Protein AF-A0A384I5R2-F1 (afdb_monomer_lite)

Structure (mmCIF, N/CA/C/O backbone):
data_AF-A0A384I5R2-F1
#
_entry.id   AF-A0A384I5R2-F1
#
loop_
_atom_site.group_PDB
_atom_site.id
_atom_site.type_symbol
_atom_site.label_atom_id
_atom_site.label_alt_id
_atom_site.label_comp_id
_atom_site.label_asym_id
_atom_site.label_entity_id
_atom_site.label_seq_id
_atom_site.pdbx_PDB_ins_code
_atom_site.Cartn_x
_atom_site.Cartn_y
_atom_site.Cartn_z
_atom_site.occupancy
_atom_site.B_iso_or_equiv
_atom_site.auth_seq_id
_atom_site.auth_comp_id
_atom_site.auth_asym_id
_atom_site.auth_atom_id
_atom_site.pdbx_PDB_model_num
ATOM 1 N N . MET A 1 1 ? -21.342 7.327 21.176 1.00 82.88 1 MET A N 1
ATOM 2 C CA . MET A 1 1 ? -21.498 5.863 21.044 1.00 82.88 1 MET A CA 1
ATOM 3 C C . MET A 1 1 ? -20.929 5.426 19.702 1.00 82.88 1 MET A C 1
ATOM 5 O O . MET A 1 1 ? -20.929 6.226 18.767 1.00 82.88 1 MET A O 1
ATOM 9 N N . ILE A 1 2 ? -20.403 4.199 19.607 1.00 86.00 2 ILE A N 1
ATOM 10 C CA . ILE A 1 2 ? -19.834 3.669 18.358 1.00 86.00 2 ILE A CA 1
ATOM 11 C C . ILE A 1 2 ? -20.940 3.519 17.306 1.00 86.00 2 ILE A C 1
ATOM 13 O O . ILE A 1 2 ? -22.041 3.065 17.606 1.00 86.00 2 ILE A O 1
ATOM 17 N N . ASN A 1 3 ? -20.649 3.920 16.074 1.00 89.25 3 ASN A N 1
ATOM 18 C CA . ASN A 1 3 ? -21.531 3.805 14.923 1.00 89.25 3 ASN A CA 1
ATOM 19 C C . ASN A 1 3 ? -20.940 2.785 13.936 1.00 89.25 3 ASN A C 1
ATOM 21 O O . ASN A 1 3 ? -20.031 3.133 13.171 1.00 89.25 3 ASN A O 1
ATOM 25 N N . PRO A 1 4 ? -21.474 1.550 13.872 1.00 89.00 4 PRO A N 1
ATOM 26 C CA . PRO A 1 4 ? -20.953 0.518 12.979 1.00 89.00 4 PRO A CA 1
ATOM 27 C C . PRO A 1 4 ? -21.038 0.893 11.493 1.00 89.00 4 PRO A C 1
ATOM 29 O O . PRO A 1 4 ? -20.238 0.434 10.676 1.00 89.00 4 PRO A O 1
ATOM 32 N N . GLY A 1 5 ? -22.001 1.744 11.119 1.00 86.50 5 GLY A N 1
ATOM 33 C CA . GLY A 1 5 ? -22.139 2.263 9.758 1.00 86.50 5 GLY A CA 1
ATOM 34 C C . GLY A 1 5 ? -21.030 3.239 9.361 1.00 86.50 5 GLY A C 1
ATOM 35 O O . GLY A 1 5 ? -20.761 3.394 8.172 1.00 86.50 5 GLY A O 1
ATOM 36 N N . GLY A 1 6 ? -20.375 3.859 10.344 1.00 87.69 6 GLY A N 1
ATOM 37 C CA . GLY A 1 6 ? -19.291 4.815 10.146 1.00 87.69 6 GLY A CA 1
ATOM 38 C C . GLY A 1 6 ? -17.889 4.210 10.138 1.00 87.69 6 GLY A C 1
ATOM 39 O O . GLY A 1 6 ? -16.943 4.914 9.790 1.00 87.69 6 GLY A O 1
ATOM 40 N N . ILE A 1 7 ? -17.735 2.927 10.498 1.00 89.88 7 ILE A N 1
ATOM 41 C CA . ILE A 1 7 ? -16.437 2.233 10.465 1.00 89.88 7 ILE A CA 1
ATOM 42 C C . ILE A 1 7 ? -15.982 2.103 9.004 1.00 89.88 7 ILE A C 1
ATOM 44 O O . ILE A 1 7 ? -16.678 1.442 8.221 1.00 89.88 7 ILE A O 1
ATOM 48 N N . PRO A 1 8 ? -14.823 2.677 8.624 1.00 88.81 8 PRO A N 1
ATOM 49 C CA . PRO A 1 8 ? -14.319 2.615 7.258 1.00 88.81 8 PRO A CA 1
ATOM 50 C C . PRO A 1 8 ? -14.158 1.175 6.778 1.00 88.81 8 PRO A C 1
ATOM 52 O O . PRO A 1 8 ? -13.680 0.308 7.506 1.00 88.81 8 PRO A O 1
ATOM 55 N N . GLN A 1 9 ? -14.561 0.916 5.536 1.00 91.56 9 GLN A N 1
ATOM 56 C CA . GLN A 1 9 ? -14.434 -0.394 4.907 1.00 91.56 9 GLN A CA 1
ATOM 57 C C . GLN A 1 9 ? -13.691 -0.251 3.591 1.00 91.56 9 GLN A C 1
ATOM 59 O O . GLN A 1 9 ? -14.002 0.625 2.785 1.00 91.56 9 GLN A O 1
ATOM 64 N N . TYR A 1 10 ? -12.750 -1.157 3.348 1.00 90.44 10 TYR A N 1
ATOM 65 C CA . TYR A 1 10 ? -12.127 -1.261 2.040 1.00 90.44 10 TYR A CA 1
ATOM 66 C C . TYR A 1 10 ? -13.164 -1.711 1.003 1.00 90.44 10 TYR A C 1
ATOM 68 O O . TYR A 1 10 ? -13.751 -2.787 1.126 1.00 90.44 10 TYR A O 1
ATOM 76 N N . THR A 1 11 ? -13.378 -0.887 -0.024 1.00 89.06 11 THR A N 1
ATOM 77 C CA . THR A 1 11 ? -14.356 -1.136 -1.098 1.00 89.06 11 THR A CA 1
ATOM 78 C C . THR A 1 11 ? -13.735 -1.708 -2.372 1.00 89.06 11 THR A C 1
ATOM 80 O O . THR A 1 11 ? -14.450 -1.942 -3.344 1.00 89.06 11 THR A O 1
ATOM 83 N N . GLY A 1 12 ? -12.411 -1.877 -2.409 1.00 89.38 12 GLY A N 1
ATOM 84 C CA . GLY A 1 12 ? -11.708 -2.428 -3.565 1.00 89.38 12 GLY A CA 1
ATOM 85 C C . GLY A 1 12 ? -11.652 -3.958 -3.574 1.00 89.38 12 GLY A C 1
ATOM 86 O O . GLY A 1 12 ? -12.260 -4.640 -2.749 1.00 89.38 12 GLY A O 1
ATOM 87 N N . ASP A 1 13 ? -10.872 -4.499 -4.511 1.00 94.62 13 ASP A N 1
ATOM 88 C CA . ASP A 1 13 ? -10.671 -5.938 -4.692 1.00 94.62 13 ASP A CA 1
ATOM 89 C C . ASP A 1 13 ? -9.170 -6.260 -4.759 1.00 94.62 13 ASP A C 1
ATOM 91 O O . ASP A 1 13 ? -8.509 -6.067 -5.784 1.00 94.62 13 ASP A O 1
ATOM 95 N N . PHE A 1 14 ? -8.635 -6.786 -3.653 1.00 93.25 14 PHE A N 1
ATOM 96 C CA . PHE A 1 14 ? -7.232 -7.190 -3.557 1.00 93.25 14 PHE A CA 1
ATOM 97 C C . PHE A 1 14 ? -6.866 -8.310 -4.536 1.00 93.25 14 PHE A C 1
ATOM 99 O O . PHE A 1 14 ? -5.756 -8.320 -5.057 1.00 93.25 14 PHE A O 1
ATOM 106 N N . THR A 1 15 ? -7.788 -9.227 -4.842 1.00 95.38 15 THR A N 1
ATOM 107 C CA . THR A 1 15 ? -7.541 -10.307 -5.808 1.00 95.38 15 THR A CA 1
ATOM 108 C C . THR A 1 15 ? -7.475 -9.759 -7.230 1.00 95.38 15 THR A C 1
ATOM 110 O O . THR A 1 15 ? -6.648 -10.191 -8.037 1.00 95.38 15 THR A O 1
ATOM 113 N N . GLN A 1 16 ? -8.329 -8.792 -7.569 1.00 96.56 16 GLN A N 1
ATOM 114 C CA . GLN A 1 16 ? -8.228 -8.100 -8.850 1.00 96.56 16 GLN A CA 1
ATOM 115 C C . GLN A 1 16 ? -6.918 -7.306 -8.954 1.00 96.56 16 GLN A C 1
ATOM 117 O O . GLN A 1 16 ? -6.284 -7.339 -10.015 1.00 96.56 16 GLN A O 1
ATOM 122 N N . LEU A 1 17 ? -6.503 -6.642 -7.871 1.00 95.56 17 LEU A N 1
ATOM 123 C CA . LEU A 1 17 ? -5.254 -5.885 -7.814 1.00 95.56 17 LEU A CA 1
ATOM 124 C C . LEU A 1 17 ? -4.028 -6.797 -7.982 1.00 95.56 17 LEU A C 1
ATOM 126 O O . LEU A 1 17 ? -3.193 -6.529 -8.838 1.00 95.56 17 LEU A O 1
ATOM 130 N N . GLU A 1 18 ? -3.977 -7.937 -7.293 1.00 96.94 18 GLU A N 1
ATOM 131 C CA . GLU A 1 18 ? -2.904 -8.940 -7.419 1.00 96.94 18 GLU A CA 1
ATOM 132 C C . GLU A 1 18 ? -2.774 -9.473 -8.860 1.00 96.94 18 GLU A C 1
ATOM 134 O O . GLU A 1 18 ? -1.679 -9.578 -9.431 1.00 96.94 18 GLU A O 1
ATOM 139 N N . ARG A 1 19 ? -3.912 -9.736 -9.517 1.00 98.06 19 ARG A N 1
ATOM 140 C CA . ARG A 1 19 ? -3.936 -10.110 -10.941 1.00 98.06 19 ARG A CA 1
ATOM 141 C C . ARG A 1 19 ? -3.410 -8.990 -11.834 1.00 98.06 19 ARG A C 1
ATOM 143 O O . ARG A 1 19 ? -2.747 -9.273 -12.832 1.00 98.06 19 ARG A O 1
ATOM 150 N N . ALA A 1 20 ? -3.726 -7.732 -11.527 1.00 97.38 20 ALA A N 1
ATOM 151 C CA . ALA A 1 20 ? -3.216 -6.587 -12.274 1.00 97.38 20 ALA A CA 1
ATOM 152 C C . ALA A 1 20 ? -1.695 -6.449 -12.112 1.00 97.38 20 ALA A C 1
ATOM 154 O O . ALA A 1 20 ? -0.999 -6.341 -13.122 1.00 97.38 20 ALA A O 1
ATOM 155 N N . THR A 1 21 ? -1.179 -6.576 -10.890 1.00 97.50 21 THR A N 1
ATOM 156 C CA . THR A 1 21 ? 0.256 -6.605 -10.575 1.00 97.50 21 THR A CA 1
ATOM 157 C C . THR A 1 21 ? 0.989 -7.693 -11.365 1.00 97.50 21 THR A C 1
ATOM 159 O O . THR A 1 21 ? 2.001 -7.430 -12.017 1.00 97.50 21 THR A O 1
ATOM 162 N N . SER A 1 22 ? 0.431 -8.905 -11.420 1.00 97.81 22 SER A N 1
ATOM 163 C CA . SER A 1 22 ? 0.998 -10.012 -12.208 1.00 97.81 22 SER A CA 1
ATOM 164 C C . SER A 1 22 ? 1.048 -9.715 -13.716 1.00 97.81 22 SER A C 1
ATOM 166 O O . SER A 1 22 ? 2.016 -10.061 -14.405 1.00 97.81 22 SER A O 1
ATOM 168 N N . ARG A 1 23 ? 0.024 -9.037 -14.255 1.00 98.31 23 ARG A N 1
ATOM 169 C CA . ARG A 1 23 ? 0.012 -8.601 -15.662 1.00 98.31 23 ARG A CA 1
ATOM 170 C C . ARG A 1 23 ? 1.050 -7.517 -15.937 1.00 98.31 23 ARG A C 1
ATOM 172 O O . ARG A 1 23 ? 1.712 -7.591 -16.968 1.00 98.31 23 ARG A O 1
ATOM 179 N N . LEU A 1 24 ? 1.237 -6.563 -15.023 1.00 98.12 24 LEU A N 1
ATOM 180 C CA . LEU A 1 24 ? 2.276 -5.533 -15.143 1.00 98.12 24 LEU A CA 1
ATOM 181 C C . LEU A 1 24 ? 3.668 -6.161 -15.271 1.00 98.12 24 LEU A C 1
ATOM 183 O O . LEU A 1 24 ? 4.389 -5.840 -16.215 1.00 98.12 24 LEU A O 1
ATOM 187 N N . ARG A 1 25 ? 4.003 -7.135 -14.413 1.00 98.06 25 ARG A N 1
ATOM 188 C CA . ARG A 1 25 ? 5.273 -7.880 -14.505 1.00 98.06 25 ARG A CA 1
ATOM 189 C C . ARG A 1 25 ? 5.435 -8.578 -15.857 1.00 98.06 25 ARG A C 1
ATOM 191 O O . ARG A 1 25 ? 6.494 -8.510 -16.477 1.00 98.06 25 ARG A O 1
ATOM 198 N N . THR A 1 26 ? 4.371 -9.216 -16.343 1.00 98.38 26 THR A N 1
ATOM 199 C CA . THR A 1 26 ? 4.384 -9.889 -17.651 1.00 98.38 26 THR A CA 1
ATOM 200 C C . THR A 1 26 ? 4.658 -8.898 -18.788 1.00 98.38 26 THR A C 1
ATOM 202 O O . THR A 1 26 ? 5.466 -9.174 -19.676 1.00 98.38 26 THR A O 1
ATOM 205 N N . HIS A 1 27 ? 4.026 -7.723 -18.755 1.00 98.19 27 HIS A N 1
ATOM 206 C CA . HIS A 1 27 ? 4.249 -6.674 -19.747 1.00 98.19 27 HIS A CA 1
ATOM 207 C C . HIS A 1 27 ? 5.660 -6.082 -19.674 1.00 98.19 27 HIS A C 1
ATOM 209 O O . HIS A 1 27 ? 6.275 -5.904 -20.724 1.00 98.19 27 HIS A O 1
ATOM 215 N N . ALA A 1 28 ? 6.204 -5.857 -18.475 1.00 98.25 28 ALA A N 1
ATOM 216 C CA . ALA A 1 28 ? 7.587 -5.418 -18.294 1.00 98.25 28 ALA A CA 1
ATOM 217 C C . ALA A 1 28 ? 8.582 -6.381 -18.963 1.00 98.25 28 ALA A C 1
ATOM 219 O O . ALA A 1 28 ? 9.427 -5.957 -19.753 1.00 98.25 28 ALA A O 1
ATOM 220 N N . VAL A 1 29 ? 8.434 -7.690 -18.728 1.00 98.31 29 VAL A N 1
ATOM 221 C CA . VAL A 1 29 ? 9.267 -8.713 -19.382 1.00 98.31 29 VAL A CA 1
ATOM 222 C C . VAL A 1 29 ? 9.129 -8.642 -20.906 1.00 98.31 29 VAL A C 1
ATOM 224 O O . VAL A 1 29 ? 10.136 -8.639 -21.613 1.00 98.31 29 VAL A O 1
ATOM 227 N N . GLY A 1 30 ? 7.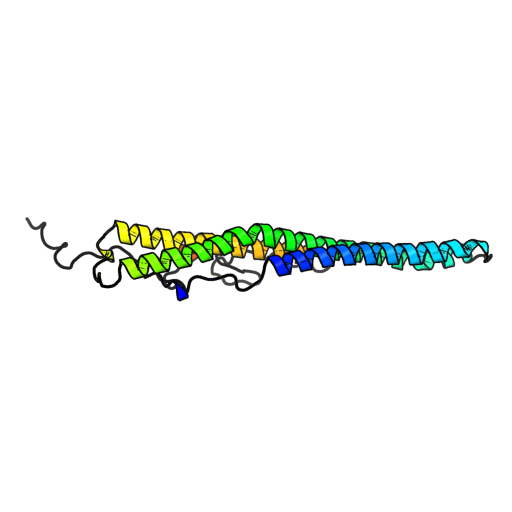902 -8.537 -21.424 1.00 98.44 30 GLY A N 1
ATOM 228 C CA . GLY A 1 30 ? 7.653 -8.434 -22.864 1.00 98.44 30 GLY A CA 1
ATOM 229 C C . GLY A 1 30 ? 8.299 -7.205 -23.516 1.00 98.44 30 GLY A C 1
ATOM 230 O O . GLY A 1 30 ? 8.888 -7.323 -24.593 1.00 98.44 30 GLY A O 1
ATOM 231 N N . ILE A 1 31 ? 8.238 -6.043 -22.859 1.00 98.19 31 ILE A N 1
ATOM 232 C CA . ILE A 1 31 ? 8.867 -4.795 -23.322 1.00 98.19 31 ILE A CA 1
ATOM 233 C C . ILE A 1 31 ? 10.386 -4.956 -23.383 1.00 98.19 31 ILE A C 1
ATOM 235 O O . ILE A 1 31 ? 10.990 -4.685 -24.422 1.00 98.19 31 ILE A O 1
ATOM 239 N N . ARG A 1 32 ? 10.990 -5.467 -22.306 1.00 98.19 32 ARG A N 1
ATOM 240 C CA . ARG A 1 32 ? 12.437 -5.694 -22.215 1.00 98.19 32 ARG A CA 1
ATOM 241 C C . ARG A 1 32 ? 12.941 -6.622 -23.318 1.00 98.19 32 ARG A C 1
ATOM 243 O O . ARG A 1 32 ? 13.915 -6.311 -24.002 1.00 98.19 32 ARG A O 1
ATOM 250 N N . VAL A 1 33 ? 12.254 -7.748 -23.519 1.00 98.25 33 VAL A N 1
ATOM 251 C CA . VAL A 1 33 ? 12.587 -8.709 -24.582 1.00 98.25 33 VAL A CA 1
ATOM 252 C C . VAL A 1 33 ? 12.462 -8.056 -25.956 1.00 98.25 33 VAL A C 1
ATOM 254 O O . VAL A 1 33 ? 13.385 -8.153 -26.759 1.00 98.25 33 VAL A O 1
ATOM 257 N N . SER A 1 34 ? 11.374 -7.329 -26.210 1.00 97.69 34 SER A N 1
ATOM 258 C CA . SER A 1 34 ? 11.145 -6.681 -27.506 1.00 97.69 34 SER A CA 1
ATOM 259 C C . SER A 1 34 ? 12.210 -5.626 -27.828 1.00 97.69 34 SER A C 1
ATOM 261 O O . SER A 1 34 ? 12.701 -5.583 -28.955 1.00 97.69 34 SER A O 1
ATOM 263 N N . GLY A 1 35 ? 12.613 -4.806 -26.851 1.00 97.06 35 GLY A N 1
ATOM 264 C CA . GLY A 1 35 ? 13.682 -3.815 -27.027 1.00 97.06 35 GLY A CA 1
ATOM 265 C C . GLY A 1 35 ? 15.027 -4.462 -27.370 1.00 97.06 35 GLY A C 1
ATOM 266 O O . GLY A 1 35 ? 15.697 -4.053 -28.323 1.00 97.06 35 GLY A O 1
ATOM 267 N N . LYS A 1 36 ? 15.383 -5.537 -26.658 1.00 97.38 36 LYS A N 1
ATOM 268 C CA . LYS A 1 36 ? 16.584 -6.333 -26.945 1.00 97.38 36 LYS A CA 1
ATOM 269 C C . LYS A 1 36 ? 16.536 -6.988 -28.326 1.00 97.38 36 LYS A C 1
ATOM 271 O O . LYS A 1 36 ? 17.548 -6.995 -29.033 1.00 97.38 36 LYS A O 1
ATOM 276 N N . ASP A 1 37 ? 15.384 -7.522 -28.721 1.00 97.88 37 ASP A N 1
ATOM 277 C CA . ASP A 1 37 ? 15.197 -8.168 -30.019 1.00 97.88 37 ASP A CA 1
ATOM 278 C C . ASP A 1 37 ? 15.357 -7.176 -31.172 1.00 97.88 37 ASP A C 1
ATOM 280 O O . ASP A 1 37 ? 16.005 -7.505 -32.166 1.00 97.88 37 ASP A O 1
ATOM 284 N N . VAL A 1 38 ? 14.826 -5.953 -31.045 1.00 96.06 38 VAL A N 1
ATOM 285 C CA . VAL A 1 38 ? 15.012 -4.891 -32.049 1.00 96.06 38 VAL A CA 1
ATOM 286 C C . VAL A 1 38 ? 16.498 -4.609 -32.264 1.00 96.06 38 VAL A C 1
ATOM 288 O O . VAL A 1 38 ? 16.969 -4.653 -33.404 1.00 96.06 38 VAL A O 1
ATOM 291 N N . HIS A 1 39 ? 17.250 -4.382 -31.183 1.00 96.25 39 HIS A N 1
ATOM 292 C CA . HIS A 1 39 ? 18.682 -4.106 -31.272 1.00 96.25 39 HIS A CA 1
ATOM 293 C C . HIS A 1 39 ? 19.465 -5.297 -31.850 1.00 96.25 39 HIS A C 1
ATOM 295 O O . HIS A 1 39 ? 20.215 -5.149 -32.817 1.00 96.25 39 HIS A O 1
ATOM 301 N N . SER A 1 40 ? 19.228 -6.502 -31.327 1.00 96.12 40 SER A N 1
ATOM 302 C CA . SER A 1 40 ? 19.952 -7.716 -31.729 1.00 96.12 40 SER A CA 1
ATOM 303 C C . SER A 1 40 ? 19.686 -8.095 -33.188 1.00 96.12 40 SER A C 1
ATOM 305 O O . SER A 1 40 ? 20.608 -8.456 -33.921 1.00 96.12 40 SER A O 1
ATOM 307 N N . ARG A 1 41 ? 18.432 -7.990 -33.651 1.00 95.81 41 ARG A N 1
ATOM 308 C CA . ARG A 1 41 ? 18.074 -8.286 -35.047 1.00 95.81 41 ARG A CA 1
ATOM 309 C C . ARG A 1 41 ? 18.653 -7.260 -36.009 1.00 95.81 41 ARG A C 1
ATOM 311 O O . ARG A 1 41 ? 19.040 -7.638 -37.110 1.00 95.81 41 ARG A O 1
ATOM 318 N N . PHE A 1 42 ? 18.745 -5.994 -35.608 1.00 95.56 42 PHE A N 1
ATOM 319 C CA . PHE A 1 42 ? 19.389 -4.977 -36.431 1.00 95.56 42 PHE A CA 1
ATOM 320 C C . PHE A 1 42 ? 20.903 -5.209 -36.532 1.00 95.56 42 PHE A C 1
ATOM 322 O O . PHE A 1 42 ? 21.438 -5.228 -37.639 1.00 95.56 42 PHE A O 1
ATOM 329 N N . GLN A 1 43 ? 21.572 -5.512 -35.415 1.00 94.38 43 GLN A N 1
ATOM 330 C CA . GLN A 1 43 ? 22.989 -5.906 -35.385 1.00 94.38 43 GLN A CA 1
ATOM 331 C C . GLN A 1 43 ? 23.284 -7.122 -36.277 1.00 94.38 43 GLN A C 1
ATOM 333 O O . GLN A 1 43 ? 24.284 -7.144 -36.989 1.00 94.38 43 GLN A O 1
ATOM 338 N N . ALA A 1 44 ? 22.380 -8.106 -36.335 1.00 94.31 44 ALA A N 1
ATOM 339 C CA . ALA A 1 44 ? 22.540 -9.277 -37.200 1.00 94.31 44 ALA A CA 1
ATOM 340 C C . ALA A 1 44 ? 22.602 -8.940 -38.707 1.00 94.31 44 ALA A C 1
ATOM 342 O O . ALA A 1 44 ? 23.109 -9.740 -39.495 1.00 94.31 44 ALA A O 1
ATOM 343 N N . THR A 1 45 ? 22.126 -7.761 -39.126 1.00 94.31 45 THR A N 1
ATOM 344 C CA . THR A 1 45 ? 22.218 -7.310 -40.527 1.00 94.31 45 THR A CA 1
ATOM 345 C C . THR A 1 45 ? 23.592 -6.744 -40.900 1.00 94.31 45 THR A C 1
ATOM 347 O O . THR A 1 45 ? 23.871 -6.571 -42.088 1.00 94.31 45 THR A O 1
ATOM 350 N N . ALA A 1 46 ? 24.485 -6.537 -39.922 1.00 90.56 46 ALA A N 1
ATOM 351 C CA . ALA A 1 46 ? 25.807 -5.945 -40.128 1.00 90.56 46 ALA A CA 1
ATOM 352 C C . ALA A 1 46 ? 26.689 -6.703 -41.123 1.00 90.56 46 ALA A C 1
ATOM 354 O O . ALA A 1 46 ? 27.509 -6.104 -41.813 1.00 90.56 46 ALA A O 1
ATOM 355 N N . ILE A 1 47 ? 26.472 -8.011 -41.276 1.00 91.62 47 ILE A N 1
ATOM 356 C CA . ILE A 1 47 ? 27.218 -8.841 -42.228 1.00 91.62 47 ILE A CA 1
ATOM 357 C C . ILE A 1 47 ? 27.021 -8.420 -43.695 1.00 91.62 47 ILE A C 1
ATOM 359 O O . ILE A 1 47 ? 27.860 -8.743 -44.535 1.00 91.62 47 ILE A O 1
ATOM 363 N N . TYR A 1 48 ? 25.941 -7.697 -44.011 1.00 93.19 48 TYR A N 1
ATOM 364 C CA . TYR A 1 48 ? 25.576 -7.316 -45.379 1.00 93.19 48 TYR A CA 1
ATOM 365 C C . TYR A 1 48 ? 25.955 -5.875 -45.750 1.00 93.19 48 TYR A C 1
ATOM 367 O O . TYR A 1 48 ? 25.752 -5.476 -46.896 1.00 93.19 48 TYR A O 1
ATOM 375 N N . TYR A 1 49 ? 26.500 -5.087 -44.821 1.00 91.69 49 TYR A N 1
ATOM 376 C CA . TYR A 1 49 ? 26.764 -3.664 -45.033 1.00 91.69 49 TYR A CA 1
ATOM 377 C C . TYR A 1 49 ? 28.190 -3.293 -44.625 1.00 91.69 49 TYR A C 1
ATOM 379 O O . TYR A 1 49 ? 28.624 -3.563 -43.508 1.00 91.69 49 TYR A O 1
ATOM 387 N N . ARG A 1 50 ? 28.925 -2.649 -45.538 1.00 93.31 50 ARG A N 1
ATOM 388 C CA . ARG A 1 50 ? 30.280 -2.146 -45.287 1.00 93.31 50 ARG A CA 1
ATOM 389 C C . ARG A 1 50 ? 30.382 -0.688 -45.697 1.00 93.31 50 ARG A C 1
ATOM 391 O O . ARG A 1 50 ? 30.355 -0.378 -46.884 1.00 93.31 50 ARG A O 1
ATOM 398 N N . ALA A 1 51 ? 30.556 0.173 -44.707 1.00 93.25 51 ALA A N 1
ATOM 399 C CA . ALA A 1 51 ? 30.843 1.585 -44.885 1.00 93.25 51 ALA A CA 1
ATOM 400 C C . ALA A 1 51 ? 31.572 2.113 -43.633 1.00 93.25 51 ALA A C 1
ATOM 402 O O . ALA A 1 51 ? 31.462 1.485 -42.575 1.00 93.25 51 ALA A O 1
ATOM 403 N N . PRO A 1 52 ? 32.315 3.230 -43.714 1.00 94.50 52 PRO A N 1
ATOM 404 C CA . PRO A 1 52 ? 32.982 3.831 -42.553 1.00 94.50 52 PRO A CA 1
ATOM 405 C C . PRO A 1 52 ? 32.041 4.134 -41.373 1.00 94.50 52 PRO A C 1
ATOM 407 O O . PRO A 1 52 ? 32.470 4.147 -40.225 1.00 94.50 52 PRO A O 1
ATOM 410 N N . GLU A 1 53 ? 30.757 4.366 -41.645 1.00 93.44 53 GLU A N 1
ATOM 411 C CA . GLU A 1 53 ? 29.706 4.663 -40.671 1.00 93.44 53 GLU A CA 1
ATOM 412 C C . GLU A 1 53 ? 29.005 3.429 -40.076 1.00 93.44 53 GLU A C 1
ATOM 414 O O . GLU A 1 53 ? 28.123 3.596 -39.231 1.00 93.44 53 GLU A O 1
ATOM 419 N N . ALA A 1 54 ? 29.356 2.207 -40.498 1.00 93.38 54 ALA A N 1
ATOM 420 C CA . ALA A 1 54 ? 28.629 0.982 -40.147 1.00 93.38 54 ALA A CA 1
ATOM 421 C C . ALA A 1 54 ? 28.455 0.793 -38.630 1.00 93.38 54 ALA A C 1
ATOM 423 O O . ALA A 1 54 ? 27.338 0.558 -38.169 1.00 93.38 54 ALA A O 1
ATOM 424 N N . ASP A 1 55 ? 29.515 0.987 -37.844 1.00 89.12 55 ASP A N 1
ATOM 425 C CA . ASP A 1 55 ? 29.461 0.843 -36.382 1.00 89.12 55 ASP A CA 1
ATOM 426 C C . ASP A 1 55 ? 28.474 1.830 -35.743 1.00 89.12 55 ASP A C 1
ATOM 428 O O . ASP A 1 55 ? 27.701 1.476 -34.846 1.00 89.12 55 ASP A O 1
ATOM 432 N N . ARG A 1 56 ? 28.452 3.074 -36.240 1.00 92.94 56 ARG A N 1
ATOM 433 C CA . ARG A 1 56 ? 27.518 4.107 -35.777 1.00 92.94 56 ARG A CA 1
ATOM 434 C C . ARG A 1 56 ? 26.082 3.767 -36.167 1.00 92.94 56 ARG A C 1
ATOM 436 O O . ARG A 1 56 ? 25.179 3.973 -35.359 1.00 92.94 56 ARG A O 1
ATOM 443 N N . LEU A 1 57 ? 25.871 3.251 -37.379 1.00 94.44 57 LEU A N 1
ATOM 444 C CA . LEU A 1 57 ? 24.556 2.817 -37.836 1.00 94.44 57 LEU A CA 1
ATOM 445 C C . LEU A 1 57 ? 24.034 1.694 -36.943 1.00 94.44 57 LEU A C 1
ATOM 447 O O . LEU A 1 57 ? 22.984 1.869 -36.338 1.00 94.44 57 LEU A O 1
ATOM 451 N N . PHE A 1 58 ? 24.759 0.586 -36.787 1.00 92.75 58 PHE A N 1
ATOM 452 C CA . PHE A 1 58 ? 24.259 -0.573 -36.037 1.00 92.75 58 PHE A CA 1
ATOM 453 C C . PHE A 1 58 ? 24.088 -0.303 -34.536 1.00 92.75 58 PHE A C 1
ATOM 455 O O . PHE A 1 58 ? 23.188 -0.865 -33.907 1.00 92.75 58 PHE A O 1
ATOM 462 N N . SER A 1 59 ? 24.856 0.631 -33.974 1.00 93.75 59 SER A N 1
ATOM 463 C CA . SER A 1 59 ? 24.683 1.082 -32.586 1.00 93.75 59 SER A CA 1
ATOM 464 C C . SER A 1 59 ? 23.497 2.036 -32.386 1.00 93.75 59 SER A C 1
ATOM 466 O O . SER A 1 59 ? 23.100 2.284 -31.253 1.00 93.75 59 SER A O 1
ATOM 468 N N . SER A 1 60 ? 22.880 2.562 -33.451 1.00 95.62 60 SER A N 1
ATOM 469 C CA . SER A 1 60 ? 21.793 3.556 -33.345 1.00 95.62 60 SER A CA 1
ATOM 470 C C . SER A 1 60 ? 20.524 3.052 -32.648 1.00 95.62 60 SER A C 1
ATOM 472 O O . SER A 1 60 ? 19.714 3.857 -32.196 1.00 95.62 60 SER A O 1
ATOM 474 N N . THR A 1 61 ? 20.351 1.734 -32.538 1.00 95.94 61 THR A N 1
ATOM 475 C CA . THR A 1 61 ? 19.217 1.101 -31.843 1.00 95.94 61 THR A CA 1
ATOM 476 C C . THR A 1 61 ? 19.503 0.798 -30.373 1.00 95.94 61 THR A C 1
ATOM 478 O O . THR A 1 61 ? 18.575 0.454 -29.647 1.00 95.94 61 THR A O 1
ATOM 481 N N . GLN A 1 62 ? 20.751 0.952 -29.920 1.00 96.31 62 GLN A N 1
ATOM 482 C CA . GLN A 1 62 ? 21.134 0.763 -28.520 1.00 96.31 62 GLN A CA 1
ATOM 483 C C . GLN A 1 62 ? 20.260 1.599 -27.562 1.00 96.31 62 GLN A C 1
ATOM 485 O O . GLN A 1 62 ? 19.719 1.013 -26.627 1.00 96.31 62 GLN A O 1
ATOM 490 N N . PRO A 1 63 ? 19.980 2.897 -27.828 1.00 97.62 63 PRO A N 1
ATOM 491 C CA . PRO A 1 63 ? 19.115 3.686 -26.950 1.00 97.62 63 PRO A CA 1
ATOM 492 C C . PRO A 1 63 ? 17.694 3.127 -26.821 1.00 97.62 63 PRO A C 1
ATOM 494 O O . PRO A 1 63 ? 17.082 3.254 -25.771 1.00 97.62 63 PRO A O 1
ATOM 497 N N . VAL A 1 64 ? 17.158 2.478 -27.863 1.00 96.12 64 VAL A N 1
ATOM 498 C CA . VAL A 1 64 ? 15.823 1.857 -27.804 1.00 96.12 64 VAL A CA 1
ATOM 499 C C . VAL A 1 64 ? 15.826 0.661 -26.855 1.00 96.12 64 VAL A C 1
ATOM 501 O O . VAL A 1 64 ? 14.878 0.487 -26.092 1.00 96.12 64 VAL A O 1
ATOM 504 N N . MET A 1 65 ? 16.880 -0.159 -26.895 1.00 97.62 65 MET A N 1
ATOM 505 C CA . MET A 1 65 ? 17.037 -1.275 -25.963 1.00 97.62 65 MET A CA 1
ATOM 506 C C . MET A 1 65 ? 17.186 -0.771 -24.527 1.00 97.62 65 MET A C 1
ATOM 508 O O . MET A 1 65 ? 16.489 -1.273 -23.649 1.00 97.62 65 MET A O 1
ATOM 512 N N . ASP A 1 66 ? 18.039 0.230 -24.306 1.00 97.62 66 ASP A N 1
ATOM 513 C CA . ASP A 1 66 ? 18.301 0.781 -22.974 1.00 97.62 66 ASP A CA 1
ATOM 514 C C . ASP A 1 66 ? 17.031 1.407 -22.373 1.00 97.62 66 ASP A C 1
ATOM 516 O O . ASP A 1 66 ? 16.642 1.067 -21.258 1.00 97.62 66 ASP A O 1
ATOM 520 N N . THR A 1 67 ? 16.304 2.232 -23.139 1.00 96.75 67 THR A N 1
ATOM 521 C CA . THR A 1 67 ? 15.029 2.819 -22.690 1.00 96.75 67 THR A CA 1
ATOM 522 C C . THR A 1 67 ? 13.952 1.759 -22.440 1.00 96.75 67 THR A C 1
ATOM 524 O O . THR A 1 67 ? 13.155 1.902 -21.515 1.00 96.75 67 THR A O 1
ATOM 527 N N . ALA A 1 68 ? 13.902 0.683 -23.232 1.00 97.88 68 ALA A N 1
ATOM 528 C CA . ALA A 1 68 ? 12.966 -0.414 -22.982 1.00 97.88 68 ALA A CA 1
ATOM 529 C C . ALA A 1 68 ? 13.304 -1.183 -21.692 1.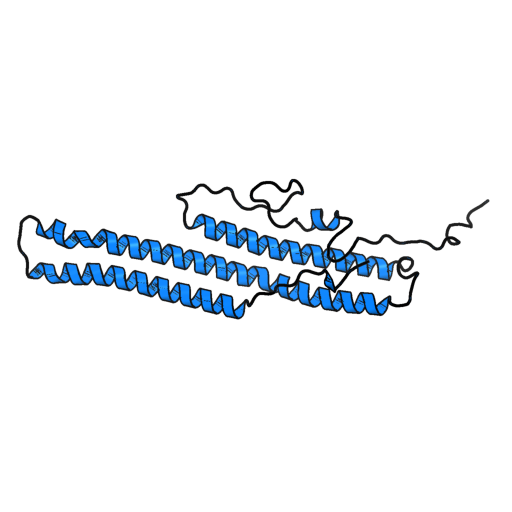00 97.88 68 ALA A C 1
ATOM 531 O O . ALA A 1 68 ? 12.389 -1.609 -20.985 1.00 97.88 68 ALA A O 1
ATOM 532 N N . ASP A 1 69 ? 14.591 -1.369 -21.383 1.00 97.69 69 ASP A N 1
ATOM 533 C CA . ASP A 1 69 ? 15.036 -2.024 -20.150 1.00 97.69 69 ASP A CA 1
ATOM 534 C C . ASP A 1 69 ? 14.710 -1.187 -18.906 1.00 97.69 69 ASP A C 1
ATOM 536 O O . ASP A 1 69 ? 14.150 -1.731 -17.946 1.00 97.69 69 ASP A O 1
ATOM 540 N N . GLU A 1 70 ? 14.984 0.122 -18.970 1.00 96.25 70 GLU A N 1
ATOM 541 C CA . GLU A 1 70 ? 14.668 1.110 -17.931 1.00 96.25 70 GLU A CA 1
ATOM 542 C C . GLU A 1 70 ? 13.158 1.175 -17.678 1.00 96.25 70 GLU A C 1
ATOM 544 O O . GLU A 1 70 ? 12.700 0.935 -16.564 1.00 96.25 70 GLU A O 1
ATOM 549 N N . PHE A 1 71 ? 12.351 1.354 -18.726 1.00 95.75 71 PHE A N 1
ATOM 550 C CA . PHE A 1 71 ? 10.896 1.411 -18.579 1.00 95.75 71 PHE A CA 1
ATOM 551 C C . PHE A 1 71 ? 10.300 0.099 -18.037 1.00 95.75 71 PHE A C 1
ATOM 553 O O . PHE A 1 71 ? 9.361 0.104 -17.238 1.00 95.75 71 PHE A O 1
ATOM 560 N N . ALA A 1 72 ? 10.851 -1.053 -18.430 1.00 97.62 72 ALA A N 1
ATOM 561 C CA . ALA A 1 72 ? 10.461 -2.337 -17.854 1.00 97.62 72 ALA A CA 1
ATOM 562 C C . ALA A 1 72 ? 10.834 -2.453 -16.363 1.00 97.62 72 ALA A C 1
ATOM 564 O O . ALA A 1 72 ? 10.101 -3.088 -15.596 1.00 97.62 72 ALA A O 1
ATOM 565 N N . ALA A 1 73 ? 11.954 -1.858 -15.942 1.00 96.50 73 ALA A N 1
ATOM 566 C CA . ALA A 1 73 ? 12.336 -1.802 -14.535 1.00 96.50 73 ALA A CA 1
ATOM 567 C C . ALA A 1 73 ? 11.347 -0.940 -13.735 1.00 96.50 73 ALA A C 1
ATOM 569 O O . ALA A 1 73 ? 10.870 -1.395 -12.696 1.00 96.50 73 ALA A O 1
ATOM 570 N N . ASP A 1 74 ? 10.940 0.214 -14.267 1.00 96.19 74 ASP A N 1
ATOM 571 C CA . ASP A 1 74 ? 9.951 1.098 -13.637 1.00 96.19 74 ASP A CA 1
ATOM 572 C C . ASP A 1 74 ? 8.594 0.410 -13.442 1.00 96.19 74 ASP A C 1
ATOM 574 O O . ASP A 1 74 ? 8.008 0.453 -12.359 1.00 96.19 74 ASP A O 1
ATOM 578 N N . ILE A 1 75 ? 8.098 -0.292 -14.469 1.00 97.12 75 ILE A N 1
ATOM 579 C CA . ILE A 1 75 ? 6.853 -1.071 -14.366 1.00 97.12 75 ILE A CA 1
ATOM 580 C C . ILE A 1 75 ? 6.983 -2.182 -13.316 1.00 97.12 75 ILE A C 1
ATOM 582 O O . ILE A 1 75 ? 6.026 -2.462 -12.590 1.00 97.12 75 ILE A O 1
ATOM 586 N N . SER A 1 76 ? 8.147 -2.828 -13.228 1.00 96.94 76 SER A N 1
ATOM 587 C CA . SER A 1 76 ? 8.390 -3.873 -12.227 1.00 96.94 76 SER A CA 1
ATOM 588 C C . SER A 1 76 ? 8.402 -3.297 -10.810 1.00 96.94 76 SER A C 1
ATOM 590 O O . SER A 1 76 ? 7.754 -3.859 -9.933 1.00 96.94 76 SER A O 1
ATOM 592 N N . ALA A 1 77 ? 9.037 -2.141 -10.606 1.00 96.50 77 ALA A N 1
ATOM 593 C CA . ALA A 1 77 ? 9.036 -1.443 -9.324 1.00 96.50 77 ALA A CA 1
ATOM 594 C C . ALA A 1 77 ? 7.622 -0.990 -8.915 1.00 96.50 77 ALA A C 1
ATOM 596 O O . ALA A 1 77 ? 7.242 -1.119 -7.751 1.00 96.50 77 ALA A O 1
ATOM 597 N N . LEU A 1 78 ? 6.805 -0.527 -9.870 1.00 97.00 78 LEU A N 1
ATOM 598 C CA . LEU A 1 78 ? 5.390 -0.223 -9.630 1.00 97.00 78 LEU A CA 1
ATOM 599 C C . LEU A 1 78 ? 4.628 -1.473 -9.180 1.00 97.00 78 LEU A C 1
ATOM 601 O O . LEU A 1 78 ? 3.854 -1.416 -8.227 1.00 97.00 78 LEU A O 1
ATOM 605 N N . ALA A 1 79 ? 4.852 -2.605 -9.848 1.00 97.81 79 ALA A N 1
ATOM 606 C CA . ALA A 1 79 ? 4.243 -3.870 -9.464 1.00 97.81 79 ALA A CA 1
ATOM 607 C C . ALA A 1 79 ? 4.657 -4.293 -8.041 1.00 97.81 79 ALA A C 1
ATOM 609 O O . ALA A 1 79 ? 3.794 -4.681 -7.260 1.00 97.81 79 ALA A O 1
ATOM 610 N N . ASP A 1 80 ? 5.935 -4.167 -7.676 1.00 97.12 80 ASP A N 1
ATOM 611 C CA . ASP A 1 80 ? 6.424 -4.482 -6.325 1.00 97.12 80 ASP A CA 1
ATOM 612 C C . ASP A 1 80 ? 5.783 -3.583 -5.248 1.00 97.12 80 ASP A C 1
ATOM 614 O O . ASP A 1 80 ? 5.367 -4.067 -4.192 1.00 97.12 80 ASP A O 1
ATOM 618 N N . ALA A 1 81 ? 5.639 -2.282 -5.523 1.00 97.31 81 ALA A N 1
ATOM 619 C CA . ALA A 1 81 ? 4.982 -1.342 -4.615 1.00 97.31 81 ALA A CA 1
ATOM 620 C C . ALA A 1 81 ? 3.502 -1.695 -4.379 1.00 97.31 81 ALA A C 1
ATOM 622 O O . ALA A 1 81 ? 3.025 -1.659 -3.243 1.00 97.31 81 ALA A O 1
ATOM 623 N N . LEU A 1 82 ? 2.781 -2.073 -5.439 1.00 97.88 82 LEU A N 1
ATOM 624 C CA . LEU A 1 82 ? 1.386 -2.513 -5.342 1.00 97.88 82 LEU A CA 1
ATOM 625 C C . LEU A 1 82 ? 1.252 -3.857 -4.617 1.00 97.88 82 LEU A C 1
ATOM 627 O O . LEU A 1 82 ? 0.310 -4.039 -3.856 1.00 97.88 82 LEU A O 1
ATOM 631 N N . ASP A 1 83 ? 2.181 -4.787 -4.826 1.00 97.50 83 ASP A N 1
ATOM 632 C CA . ASP A 1 83 ? 2.197 -6.076 -4.123 1.00 97.50 83 ASP A CA 1
ATOM 633 C C . ASP A 1 83 ? 2.392 -5.888 -2.612 1.00 97.50 83 ASP A C 1
ATOM 635 O O . ASP A 1 83 ? 1.661 -6.451 -1.796 1.00 97.50 83 ASP A O 1
ATOM 639 N N . THR A 1 84 ? 3.315 -4.995 -2.246 1.00 97.38 84 THR A N 1
ATOM 640 C CA . THR A 1 84 ? 3.570 -4.608 -0.851 1.00 97.38 84 THR A CA 1
ATOM 641 C C . THR A 1 84 ? 2.323 -3.990 -0.223 1.00 97.38 84 THR A C 1
ATOM 643 O O . THR A 1 84 ? 1.936 -4.363 0.880 1.00 97.38 84 THR A O 1
ATOM 646 N N . PHE A 1 85 ? 1.637 -3.099 -0.949 1.00 97.31 85 PHE A N 1
ATOM 647 C CA . PHE A 1 85 ? 0.367 -2.534 -0.499 1.00 97.31 85 PHE A CA 1
ATOM 648 C C . PHE A 1 85 ? -0.686 -3.611 -0.219 1.00 97.31 85 PHE A C 1
ATOM 650 O O . PHE A 1 85 ? -1.324 -3.575 0.827 1.00 97.31 85 PHE A O 1
ATOM 657 N N . ILE A 1 86 ? -0.872 -4.573 -1.130 1.00 97.44 86 ILE A N 1
ATOM 658 C CA . ILE A 1 86 ? -1.837 -5.667 -0.939 1.00 97.44 86 ILE A CA 1
ATOM 659 C C . ILE A 1 86 ? -1.506 -6.444 0.336 1.00 97.44 86 ILE A C 1
ATOM 661 O O . ILE A 1 86 ? -2.401 -6.709 1.140 1.00 97.44 86 ILE A O 1
ATOM 665 N N . HIS A 1 87 ? -0.235 -6.806 0.510 1.00 97.69 87 HIS A N 1
ATOM 666 C CA . HIS A 1 87 ? 0.232 -7.578 1.654 1.00 97.69 87 HIS A CA 1
ATOM 667 C C . HIS A 1 87 ? 0.002 -6.840 2.980 1.00 97.69 87 HIS A C 1
ATOM 669 O O . HIS A 1 87 ? -0.533 -7.426 3.922 1.00 97.69 87 HIS A O 1
ATOM 675 N N . ASP A 1 88 ? 0.346 -5.554 3.035 1.00 97.12 88 ASP A N 1
ATOM 676 C CA . ASP A 1 88 ? 0.286 -4.764 4.264 1.00 97.12 88 ASP A CA 1
ATOM 677 C C . ASP A 1 88 ? -1.145 -4.306 4.586 1.00 97.12 88 ASP A C 1
ATOM 679 O O . ASP A 1 88 ? -1.572 -4.355 5.736 1.00 97.12 88 ASP A O 1
ATOM 683 N N . ALA A 1 89 ? -1.934 -3.911 3.583 1.00 95.88 89 ALA A N 1
ATOM 684 C CA . ALA A 1 89 ? -3.271 -3.353 3.789 1.00 95.88 89 ALA A CA 1
ATOM 685 C C . ALA A 1 89 ? -4.346 -4.419 4.056 1.00 95.88 89 ALA A C 1
ATOM 687 O O . ALA A 1 89 ? -5.330 -4.155 4.755 1.00 95.88 89 ALA A O 1
ATOM 688 N N . LYS A 1 90 ? -4.195 -5.632 3.505 1.00 96.62 90 LYS A N 1
ATOM 689 C CA . LYS A 1 90 ? -5.218 -6.687 3.593 1.00 96.62 90 LYS A CA 1
ATOM 690 C C . LYS A 1 90 ? -5.561 -7.092 5.038 1.00 96.62 90 LYS A C 1
ATOM 692 O O . LYS A 1 90 ? -6.757 -7.129 5.339 1.00 96.62 90 LYS A O 1
ATOM 697 N N . PRO A 1 91 ? -4.597 -7.350 5.946 1.00 97.94 91 PRO A N 1
ATOM 698 C CA . PRO A 1 91 ? -4.904 -7.672 7.340 1.00 97.94 91 PRO A CA 1
ATOM 699 C C . PRO A 1 91 ? -5.705 -6.572 8.044 1.00 97.94 91 PRO A C 1
ATOM 701 O O . PRO A 1 91 ? -6.646 -6.871 8.778 1.00 97.94 91 PRO A O 1
ATOM 704 N N . HIS A 1 92 ? -5.383 -5.301 7.785 1.00 97.06 92 HIS A N 1
ATOM 705 C CA . HIS A 1 92 ? -6.096 -4.159 8.357 1.00 97.06 92 HIS A CA 1
ATOM 706 C C . HIS A 1 92 ? -7.518 -4.030 7.802 1.00 97.06 92 HIS A C 1
ATOM 708 O O . HIS A 1 92 ? -8.463 -3.843 8.566 1.00 97.06 92 HIS A O 1
ATOM 714 N N . ALA A 1 93 ? -7.700 -4.220 6.493 1.00 95.12 93 ALA A N 1
ATOM 715 C CA . ALA A 1 93 ? -9.022 -4.234 5.872 1.00 95.12 93 ALA A CA 1
ATOM 716 C C . ALA A 1 93 ? -9.912 -5.364 6.414 1.00 95.12 93 ALA A C 1
ATOM 718 O O . ALA A 1 93 ? -11.094 -5.152 6.683 1.00 95.12 93 ALA A O 1
ATOM 719 N N . ASP A 1 94 ? -9.358 -6.565 6.591 1.00 96.88 94 ASP A N 1
ATOM 720 C CA . ASP A 1 94 ? -10.097 -7.695 7.155 1.00 96.88 94 ASP A CA 1
ATOM 721 C C . ASP A 1 94 ? -10.384 -7.479 8.655 1.00 96.88 94 ASP A C 1
ATOM 723 O O . ASP A 1 94 ? -11.482 -7.792 9.123 1.00 96.88 94 ASP A O 1
ATOM 727 N N . ARG A 1 95 ? -9.471 -6.830 9.395 1.00 97.38 95 ARG A N 1
ATOM 728 C CA . ARG A 1 95 ? -9.713 -6.408 10.782 1.00 97.38 95 ARG A CA 1
ATOM 729 C C . ARG A 1 95 ? -10.839 -5.377 10.884 1.00 97.38 95 ARG A C 1
ATOM 731 O O . ARG A 1 95 ? -11.694 -5.536 11.747 1.00 97.38 95 ARG A O 1
ATOM 738 N N . LEU A 1 96 ? -10.891 -4.376 10.004 1.00 94.81 96 LEU A N 1
ATOM 739 C CA . LEU A 1 96 ? -11.968 -3.375 9.963 1.00 94.81 96 LEU A CA 1
ATOM 740 C C . LEU A 1 96 ? -13.338 -3.998 9.655 1.00 94.81 96 LEU A C 1
ATOM 742 O O . LEU A 1 96 ? -14.348 -3.568 10.213 1.00 94.81 96 LEU A O 1
ATOM 746 N N . LYS A 1 97 ? -13.393 -5.033 8.807 1.00 95.56 97 LYS A N 1
ATOM 747 C CA . LYS A 1 97 ? -14.630 -5.799 8.573 1.00 95.56 97 LYS A CA 1
ATOM 748 C C . LYS A 1 97 ? -15.092 -6.513 9.836 1.00 95.56 97 LYS A C 1
ATOM 750 O O . LYS A 1 97 ? -16.272 -6.444 10.166 1.00 95.56 97 LYS A O 1
ATOM 755 N N . GLN A 1 98 ? -14.171 -7.170 10.542 1.00 97.31 98 GLN A N 1
ATOM 756 C CA . GLN A 1 98 ? -14.497 -7.844 11.797 1.00 97.31 98 GLN A CA 1
ATOM 757 C C . GLN A 1 98 ? -14.955 -6.842 12.860 1.00 97.31 98 GLN A C 1
ATOM 759 O O . GLN A 1 98 ? -16.002 -7.039 13.458 1.00 97.31 98 GLN A O 1
ATOM 764 N N . LEU A 1 99 ? -14.241 -5.725 13.021 1.00 96.56 99 LEU A N 1
ATOM 765 C CA . LEU A 1 99 ? -14.600 -4.675 13.978 1.00 96.56 99 LEU A CA 1
ATOM 766 C C . LEU A 1 99 ? -15.972 -4.064 13.697 1.00 96.56 99 LEU A C 1
ATOM 768 O O . LEU A 1 99 ? -16.673 -3.683 14.626 1.00 96.56 99 LEU A O 1
ATOM 772 N N . LYS A 1 100 ? -16.393 -4.010 12.431 1.00 94.31 100 LYS A N 1
ATOM 773 C CA . LYS A 1 100 ? -17.761 -3.620 12.090 1.00 94.31 100 LYS A CA 1
ATOM 774 C C . LYS A 1 100 ? -18.800 -4.608 12.613 1.00 94.31 100 LYS A C 1
ATOM 776 O O . LYS A 1 100 ? -19.833 -4.168 13.102 1.00 94.31 100 LYS A O 1
ATOM 781 N N . LEU A 1 101 ? -18.544 -5.912 12.515 1.00 96.62 101 LEU A N 1
ATOM 782 C CA . LEU A 1 101 ? -19.429 -6.931 13.086 1.00 96.62 101 LEU A CA 1
ATOM 783 C C . LEU A 1 101 ? -19.430 -6.860 14.615 1.00 96.62 101 LEU A C 1
ATOM 785 O O . LEU A 1 101 ? -20.499 -6.872 15.215 1.00 96.62 101 LEU A O 1
ATOM 789 N N . ASP A 1 102 ? -18.253 -6.714 15.225 1.00 95.56 102 ASP A N 1
ATOM 790 C CA . ASP A 1 102 ? -18.105 -6.578 16.677 1.00 95.56 102 ASP A CA 1
ATOM 791 C C . ASP A 1 102 ? -18.869 -5.339 17.186 1.00 95.56 102 ASP A C 1
ATOM 793 O O . ASP A 1 102 ? -19.604 -5.416 18.165 1.00 95.56 102 ASP A O 1
ATOM 797 N N . ALA A 1 103 ? -18.789 -4.216 16.464 1.00 93.19 103 ALA A N 1
ATOM 798 C CA . ALA A 1 103 ? -19.537 -3.004 16.785 1.00 93.19 103 ALA A CA 1
ATOM 799 C C . ALA A 1 103 ? -21.056 -3.176 16.622 1.00 93.19 103 ALA A C 1
ATOM 801 O O . ALA A 1 103 ? -21.802 -2.634 17.431 1.00 93.19 103 ALA A O 1
ATOM 802 N N . ILE A 1 104 ? -21.531 -3.918 15.610 1.00 93.81 104 ILE A N 1
ATOM 803 C CA . ILE A 1 104 ? -22.963 -4.256 15.481 1.00 93.81 104 ILE A CA 1
ATOM 804 C C . ILE A 1 104 ? -23.412 -5.061 16.703 1.00 93.81 104 ILE A C 1
ATOM 806 O O . ILE A 1 104 ? -24.386 -4.692 17.346 1.00 93.81 104 ILE A O 1
ATOM 810 N N . HIS A 1 105 ? -22.664 -6.105 17.070 1.00 94.31 105 HIS A N 1
ATOM 811 C CA . HIS A 1 105 ? -22.977 -6.925 18.240 1.00 94.31 105 HIS A CA 1
ATOM 812 C C . HIS A 1 105 ? -22.986 -6.125 19.545 1.00 94.31 105 HIS A C 1
ATOM 814 O O . HIS A 1 105 ? -23.858 -6.349 20.381 1.00 94.31 105 HIS A O 1
ATOM 820 N N . PHE A 1 106 ? -22.048 -5.191 19.711 1.00 93.06 106 PHE A N 1
ATOM 821 C CA . PHE A 1 106 ? -22.025 -4.298 20.864 1.00 93.06 106 PHE A CA 1
ATOM 822 C C . PHE A 1 106 ? -23.275 -3.411 20.913 1.00 93.06 106 PHE A C 1
ATOM 824 O O . PHE A 1 106 ? -23.945 -3.363 21.940 1.00 93.06 106 PHE A O 1
ATOM 831 N N . VAL A 1 107 ? -23.611 -2.745 19.799 1.00 91.12 107 VAL A N 1
ATOM 832 C CA . VAL A 1 107 ? -24.785 -1.860 19.705 1.00 91.12 107 VAL A CA 1
ATOM 833 C C . VAL A 1 107 ? -26.082 -2.624 19.980 1.00 91.12 107 VAL A C 1
ATOM 835 O O . VAL A 1 107 ? -26.885 -2.158 20.782 1.00 91.12 107 VAL A O 1
ATOM 838 N N . ASP A 1 108 ? -26.254 -3.810 19.394 1.00 91.56 108 ASP A N 1
ATOM 839 C CA . ASP A 1 108 ? -27.416 -4.674 19.643 1.00 91.56 108 ASP A CA 1
ATOM 840 C C . ASP A 1 108 ? -27.469 -5.143 21.113 1.00 91.56 108 ASP A C 1
ATOM 842 O O . ASP A 1 108 ? -28.539 -5.303 21.693 1.00 91.56 108 ASP A O 1
ATOM 846 N N . GLY A 1 109 ? -26.309 -5.360 21.744 1.00 88.38 109 GLY A N 1
ATOM 847 C CA . GLY A 1 109 ? -26.200 -5.793 23.141 1.00 88.38 109 GLY A CA 1
ATOM 848 C C . GLY A 1 109 ? -26.501 -4.705 24.179 1.00 88.38 109 GLY A C 1
ATOM 849 O O . GLY A 1 109 ? -26.804 -5.033 25.329 1.00 88.38 109 GLY A O 1
ATOM 850 N N . VAL A 1 110 ? -26.420 -3.428 23.795 1.00 88.12 110 VAL A N 1
ATOM 851 C CA . VAL A 1 110 ? -26.806 -2.278 24.635 1.00 88.12 110 VAL A CA 1
ATOM 852 C C . VAL A 1 110 ? -28.159 -1.684 24.238 1.00 88.12 110 VAL A C 1
ATOM 854 O O . VAL A 1 110 ? -28.625 -0.735 24.864 1.00 88.12 110 VAL A O 1
ATOM 857 N N . GLU A 1 111 ? -28.816 -2.236 23.215 1.00 83.25 111 GLU A N 1
ATOM 858 C CA . GLU A 1 111 ? -30.126 -1.770 22.773 1.00 83.25 111 GLU A CA 1
ATOM 859 C C . GLU A 1 111 ? -31.167 -1.935 23.895 1.00 83.25 111 GLU A C 1
ATOM 861 O O . GLU A 1 111 ? -31.404 -3.030 24.406 1.00 83.25 111 GLU A O 1
ATOM 866 N N . GLY A 1 112 ? -31.799 -0.823 24.284 1.00 79.69 112 GLY A N 1
ATOM 867 C CA . GLY A 1 112 ? -32.779 -0.786 25.374 1.00 79.69 112 GLY A CA 1
ATOM 868 C C . GLY A 1 112 ? -32.183 -0.691 26.784 1.00 79.69 112 GLY A C 1
ATOM 869 O O . GLY A 1 112 ? -32.944 -0.734 27.749 1.00 79.69 112 GLY A O 1
ATOM 870 N N . ASP A 1 113 ? -30.861 -0.548 26.907 1.00 83.69 113 ASP A N 1
ATOM 871 C CA . ASP A 1 113 ? -30.162 -0.238 28.156 1.00 83.69 113 ASP A CA 1
ATOM 872 C C . ASP A 1 113 ? -29.660 1.214 28.125 1.00 83.69 113 ASP A C 1
ATOM 874 O O . ASP A 1 113 ? -28.527 1.491 27.732 1.00 83.69 113 ASP A O 1
ATOM 878 N N . ASP A 1 114 ? -30.530 2.157 28.501 1.00 77.56 114 ASP A N 1
ATOM 879 C CA . ASP A 1 114 ? -30.228 3.599 28.484 1.00 77.56 114 ASP A CA 1
ATOM 880 C C . ASP A 1 114 ? -29.090 3.989 29.456 1.00 77.56 114 ASP A C 1
ATOM 882 O O . ASP A 1 114 ? -28.465 5.034 29.272 1.00 77.56 114 ASP A O 1
ATOM 886 N N . ASP A 1 115 ? -28.776 3.125 30.430 1.00 82.12 115 ASP A N 1
ATOM 887 C CA . ASP A 1 115 ? -27.748 3.318 31.460 1.00 82.12 115 ASP A CA 1
ATOM 888 C C . ASP A 1 115 ? -26.498 2.444 31.205 1.00 82.12 115 ASP A C 1
ATOM 890 O O . ASP A 1 115 ? -25.667 2.231 32.091 1.00 82.12 115 ASP A O 1
ATOM 894 N N . TRP A 1 116 ? -26.300 1.943 29.976 1.00 83.62 116 TRP A N 1
ATOM 895 C CA . TRP A 1 116 ? -25.156 1.078 29.644 1.00 83.62 116 TRP A CA 1
ATOM 896 C C . TRP A 1 116 ? -23.793 1.720 29.956 1.00 83.62 116 TRP A C 1
ATOM 898 O O . TRP A 1 116 ? -22.825 1.013 30.243 1.00 83.62 116 TRP A O 1
ATOM 908 N N . THR A 1 117 ? -23.715 3.053 29.926 1.00 82.69 117 THR A N 1
ATOM 909 C CA . THR A 1 117 ? -22.526 3.849 30.267 1.00 82.69 117 THR A CA 1
ATOM 910 C C . THR A 1 117 ? -22.193 3.841 31.761 1.00 82.69 117 THR A C 1
ATOM 912 O O . THR A 1 117 ? -21.141 4.346 32.159 1.00 82.69 117 THR A O 1
ATOM 915 N N . GLU A 1 118 ? -23.046 3.268 32.606 1.00 82.19 118 GLU A N 1
ATOM 916 C CA . GLU A 1 118 ? -22.801 3.100 34.039 1.00 82.19 118 GLU A CA 1
ATOM 917 C C . GLU A 1 118 ? -22.068 1.788 34.363 1.00 82.19 118 GLU A C 1
ATOM 919 O O . GLU A 1 118 ? -21.340 1.701 35.369 1.00 82.19 118 GLU A O 1
ATOM 924 N N . ASP A 1 119 ? -22.193 0.793 33.476 1.00 85.06 119 ASP A N 1
ATOM 925 C CA . ASP A 1 119 ? -21.432 -0.452 33.512 1.00 85.06 119 ASP A CA 1
ATOM 926 C C . ASP A 1 119 ? -20.027 -0.225 32.945 1.00 85.06 119 ASP A C 1
ATOM 928 O O . ASP A 1 119 ? -19.806 -0.134 31.735 1.00 85.06 119 ASP A O 1
ATOM 932 N N . GLN A 1 120 ? -19.043 -0.194 33.848 1.00 85.19 120 GLN A N 1
ATOM 933 C CA . GLN A 1 120 ? -17.636 -0.027 33.492 1.00 85.19 120 GLN A CA 1
ATOM 934 C C . GLN A 1 120 ? -17.177 -1.041 32.436 1.00 85.19 120 GLN A C 1
ATOM 936 O O . GLN A 1 120 ? -16.381 -0.684 31.577 1.00 85.19 120 GLN A O 1
ATOM 941 N N . LYS A 1 121 ? -17.686 -2.281 32.450 1.00 88.12 121 LYS A N 1
ATOM 942 C CA . LYS A 1 121 ? -17.277 -3.288 31.462 1.00 88.12 121 LYS A CA 1
ATOM 943 C C . LYS A 1 121 ? -17.737 -2.926 30.057 1.00 88.12 121 LYS A C 1
ATOM 945 O O . LYS A 1 121 ? -16.984 -3.140 29.115 1.00 88.12 121 LYS A O 1
ATOM 950 N N . LYS A 1 122 ? -18.946 -2.376 29.918 1.00 87.56 122 LYS A N 1
ATOM 951 C CA . LYS A 1 122 ? -19.485 -1.954 28.620 1.00 87.56 122 LYS A CA 1
ATOM 952 C C . LYS A 1 122 ? -18.773 -0.709 28.101 1.00 87.56 122 LYS A C 1
ATOM 954 O O . LYS A 1 122 ? -18.499 -0.622 26.910 1.00 87.56 122 LYS A O 1
ATOM 959 N N . VAL A 1 123 ? -18.421 0.220 28.992 1.00 88.56 123 VAL A N 1
ATOM 960 C CA . VAL A 1 123 ? -17.586 1.385 28.651 1.00 88.56 123 VAL A CA 1
ATOM 961 C C . VAL A 1 123 ? -16.188 0.947 28.205 1.00 88.56 123 VAL A C 1
ATOM 963 O O . VAL A 1 123 ? -15.705 1.411 27.176 1.00 88.56 123 VAL A O 1
ATOM 966 N N . ASP A 1 124 ? -15.558 0.013 28.922 1.00 89.56 124 ASP A N 1
ATOM 967 C CA . ASP A 1 124 ? -14.236 -0.516 28.563 1.00 89.56 124 ASP A CA 1
ATOM 968 C C . ASP A 1 124 ? -14.272 -1.260 27.216 1.00 89.56 124 ASP A C 1
ATOM 970 O O . ASP A 1 124 ? -13.368 -1.105 26.395 1.00 89.56 124 ASP A O 1
ATOM 974 N N . GLU A 1 125 ? -15.323 -2.045 26.959 1.00 91.19 125 GLU A N 1
ATOM 975 C CA . GLU A 1 125 ? -15.536 -2.731 25.680 1.00 91.19 125 GLU A CA 1
ATOM 976 C C . GLU A 1 125 ? -15.750 -1.738 24.529 1.00 91.19 125 GLU A C 1
ATOM 978 O O . GLU A 1 125 ? -15.123 -1.870 23.474 1.00 91.19 125 GLU A O 1
ATOM 983 N N . HIS A 1 126 ? -16.573 -0.707 24.740 1.00 91.75 126 HIS A N 1
ATOM 984 C CA . HIS A 1 126 ? -16.786 0.370 23.772 1.00 91.75 126 HIS A CA 1
ATOM 985 C C . HIS A 1 126 ? -15.481 1.097 23.429 1.00 91.75 126 HIS A C 1
ATOM 987 O O . HIS A 1 126 ? -15.166 1.263 22.247 1.00 91.75 126 HIS A O 1
ATOM 993 N N . GLN A 1 127 ? -14.692 1.474 24.439 1.00 90.50 127 GLN A N 1
ATOM 994 C CA . GLN A 1 127 ? -13.410 2.145 24.235 1.00 90.50 127 GLN A CA 1
ATOM 995 C C . GLN A 1 127 ? -12.416 1.236 23.502 1.00 90.50 127 GLN A C 1
ATOM 997 O O . GLN A 1 127 ? -11.788 1.666 22.535 1.00 90.50 127 GLN A O 1
ATOM 1002 N N . ALA A 1 128 ? -12.328 -0.043 23.881 1.00 92.50 128 ALA A N 1
ATOM 1003 C CA . ALA A 1 128 ? -11.465 -1.007 23.203 1.00 92.50 128 ALA A CA 1
ATOM 1004 C C . ALA A 1 128 ? -11.845 -1.193 21.723 1.00 92.50 128 ALA A C 1
ATOM 1006 O O . ALA A 1 128 ? -10.962 -1.337 20.873 1.00 92.50 128 ALA A O 1
ATOM 1007 N N . LEU A 1 129 ? -13.141 -1.164 21.390 1.00 93.69 129 LEU A N 1
ATOM 1008 C CA . LEU A 1 129 ? -13.609 -1.189 20.002 1.00 93.69 129 LEU A CA 1
ATOM 1009 C C . LEU A 1 129 ? -13.205 0.080 19.242 1.00 93.69 129 LEU A C 1
ATOM 1011 O O . LEU A 1 129 ? -12.703 -0.026 18.121 1.00 93.69 129 LEU A O 1
ATOM 1015 N N . MET A 1 130 ? -13.378 1.261 19.841 1.00 91.25 130 MET A N 1
ATOM 1016 C CA . MET A 1 130 ? -12.966 2.538 19.244 1.00 91.25 130 MET A CA 1
ATOM 1017 C C . MET A 1 130 ? -11.458 2.568 18.950 1.00 91.25 130 MET A C 1
ATOM 1019 O O . MET A 1 130 ? -11.058 2.880 17.825 1.00 91.25 130 MET A O 1
ATOM 1023 N N . ASP A 1 131 ? -10.632 2.166 19.918 1.00 91.56 131 ASP A N 1
ATOM 1024 C CA . ASP A 1 131 ? -9.170 2.128 19.794 1.00 91.56 131 ASP A CA 1
ATOM 1025 C C . ASP A 1 131 ? -8.715 1.104 18.745 1.00 91.56 131 ASP A C 1
ATOM 1027 O O . ASP A 1 131 ? -7.797 1.352 17.954 1.00 91.56 131 ASP A O 1
ATOM 1031 N N . ALA A 1 132 ? -9.381 -0.053 18.690 1.00 94.75 132 ALA A N 1
ATOM 1032 C CA . ALA A 1 132 ? -9.093 -1.072 17.692 1.00 94.75 132 ALA A CA 1
ATOM 1033 C C . ALA A 1 132 ? -9.433 -0.600 16.269 1.00 94.75 132 ALA A C 1
ATOM 1035 O O . ALA A 1 132 ? -8.682 -0.913 15.340 1.00 94.75 132 ALA A O 1
ATOM 1036 N N . VAL A 1 133 ? -10.520 0.164 16.086 1.00 93.81 133 VAL A N 1
ATOM 1037 C CA . VAL A 1 133 ? -10.857 0.783 14.790 1.00 93.81 133 VAL A CA 1
ATOM 1038 C C . VAL A 1 133 ? -9.799 1.810 14.397 1.00 93.81 133 VAL A C 1
ATOM 1040 O O . VAL A 1 133 ? -9.296 1.738 13.276 1.00 93.81 133 VAL A O 1
ATOM 1043 N N . ALA A 1 134 ? -9.406 2.697 15.315 1.00 91.50 134 ALA A N 1
ATOM 1044 C CA . ALA A 1 134 ? -8.368 3.698 15.066 1.00 91.50 134 ALA A CA 1
ATOM 1045 C C . ALA A 1 134 ? -7.032 3.050 14.660 1.00 91.50 134 ALA A C 1
ATOM 1047 O O . ALA A 1 134 ? -6.440 3.420 13.648 1.00 91.50 134 ALA A O 1
ATOM 1048 N N . THR A 1 135 ? -6.609 2.012 15.385 1.00 94.31 135 THR A N 1
ATOM 1049 C CA . THR A 1 135 ? -5.373 1.265 15.102 1.00 94.31 135 THR A CA 1
ATOM 1050 C C . THR A 1 135 ? -5.419 0.572 13.740 1.00 94.31 135 THR A C 1
ATOM 1052 O O . THR A 1 135 ? -4.453 0.605 12.977 1.00 94.31 135 THR A O 1
ATOM 1055 N N . ALA A 1 136 ? -6.538 -0.082 13.415 1.00 95.12 136 ALA A N 1
ATOM 1056 C CA . ALA A 1 136 ? -6.683 -0.762 12.134 1.00 95.12 136 ALA A CA 1
ATOM 1057 C C . ALA A 1 136 ? -6.714 0.233 10.964 1.00 95.12 136 ALA A C 1
ATOM 1059 O O . ALA A 1 136 ? -6.157 -0.057 9.907 1.00 95.12 136 ALA A O 1
ATOM 1060 N N . GLN A 1 137 ? -7.325 1.403 11.152 1.00 92.19 137 GLN A N 1
ATOM 1061 C CA . GLN A 1 137 ? -7.348 2.449 10.140 1.00 92.19 137 GLN A CA 1
ATOM 1062 C C . GLN A 1 137 ? -5.973 3.093 9.927 1.00 92.19 137 GLN A C 1
ATOM 1064 O O . GLN A 1 137 ? -5.578 3.269 8.777 1.00 92.19 137 GLN A O 1
ATOM 1069 N N . ASP A 1 138 ? -5.232 3.403 10.992 1.00 93.19 138 ASP A N 1
ATOM 1070 C CA . ASP A 1 138 ? -3.867 3.925 10.868 1.00 93.19 138 ASP A CA 1
ATOM 1071 C C . ASP A 1 138 ? -2.965 2.944 10.112 1.00 93.19 138 ASP A C 1
ATOM 1073 O O . ASP A 1 138 ? -2.350 3.322 9.118 1.00 93.19 138 ASP A O 1
ATOM 1077 N N . GLY A 1 139 ? -2.981 1.657 10.478 1.00 93.81 139 GLY A N 1
ATOM 1078 C CA . GLY A 1 139 ? -2.205 0.637 9.765 1.00 93.81 139 GLY A CA 1
ATOM 1079 C C . GLY A 1 139 ? -2.566 0.530 8.276 1.00 93.81 139 GLY A C 1
ATOM 1080 O O . GLY A 1 139 ? -1.687 0.373 7.425 1.00 93.81 139 GLY A O 1
ATOM 1081 N N . PHE A 1 140 ? -3.848 0.690 7.928 1.00 94.56 140 PHE A N 1
ATOM 1082 C CA . PHE A 1 140 ? -4.275 0.751 6.529 1.00 94.56 140 PHE A CA 1
ATOM 1083 C C . PHE A 1 140 ? -3.726 1.999 5.813 1.00 94.56 140 PHE A C 1
ATOM 1085 O O . PHE A 1 140 ? -3.133 1.878 4.740 1.00 94.56 140 PHE A O 1
ATOM 1092 N N . HIS A 1 141 ? -3.858 3.185 6.416 1.00 91.81 141 HIS A N 1
ATOM 1093 C CA . HIS A 1 141 ? -3.312 4.421 5.851 1.00 91.81 141 HIS A CA 1
ATOM 1094 C C . HIS A 1 141 ? -1.779 4.385 5.751 1.00 91.81 141 HIS A C 1
ATOM 1096 O O . HIS A 1 141 ? -1.198 4.928 4.811 1.00 91.81 141 HIS A O 1
ATOM 1102 N N . GLU A 1 142 ? -1.092 3.735 6.692 1.00 95.31 142 GLU A N 1
ATOM 1103 C CA . GLU A 1 142 ? 0.354 3.540 6.645 1.00 95.31 142 GLU A CA 1
ATOM 1104 C C . GLU A 1 142 ? 0.758 2.721 5.417 1.00 95.31 142 GLU A C 1
ATOM 1106 O O . GLU A 1 142 ? 1.697 3.104 4.710 1.00 95.31 142 GLU A O 1
ATOM 1111 N N . ALA A 1 143 ? 0.023 1.645 5.119 1.00 96.12 143 ALA A N 1
ATOM 1112 C CA . ALA A 1 143 ? 0.222 0.862 3.904 1.00 96.12 143 ALA A CA 1
ATOM 1113 C C . ALA A 1 143 ? 0.026 1.723 2.640 1.00 96.12 143 ALA A C 1
ATOM 1115 O O . ALA A 1 143 ? 0.851 1.665 1.725 1.00 96.12 143 ALA A O 1
ATOM 1116 N N . GLU A 1 144 ? -1.000 2.580 2.599 1.00 93.44 144 GLU A N 1
ATOM 1117 C CA . GLU A 1 144 ? -1.230 3.510 1.481 1.00 93.44 144 GLU A CA 1
ATOM 1118 C C . GLU A 1 144 ? -0.084 4.518 1.320 1.00 93.44 144 GLU A C 1
ATOM 1120 O O . GLU A 1 144 ? 0.435 4.698 0.215 1.00 93.44 144 GLU A O 1
ATOM 1125 N N . ARG A 1 145 ? 0.376 5.134 2.417 1.00 94.62 145 ARG A N 1
ATOM 1126 C CA . ARG A 1 145 ? 1.519 6.063 2.404 1.00 94.62 145 ARG A CA 1
ATOM 1127 C C . ARG A 1 145 ? 2.797 5.378 1.928 1.00 94.62 145 ARG A C 1
ATOM 1129 O O . ARG A 1 145 ? 3.533 5.950 1.121 1.00 94.62 145 ARG A O 1
ATOM 1136 N N . LYS A 1 146 ? 3.085 4.164 2.413 1.00 95.25 146 LYS A N 1
ATOM 1137 C CA . LYS A 1 146 ? 4.244 3.360 1.984 1.00 95.25 146 LYS A CA 1
ATOM 1138 C C . LYS A 1 146 ? 4.199 3.097 0.481 1.00 95.25 146 LYS A C 1
ATOM 1140 O O . LYS A 1 146 ? 5.191 3.350 -0.203 1.00 95.25 146 LYS A O 1
ATOM 1145 N N . ALA A 1 147 ? 3.046 2.674 -0.031 1.00 94.75 147 ALA A N 1
ATOM 1146 C CA . ALA A 1 147 ? 2.838 2.418 -1.450 1.00 94.75 147 ALA A CA 1
ATOM 1147 C C . ALA A 1 147 ? 3.016 3.687 -2.295 1.00 94.75 147 ALA A C 1
ATOM 1149 O O . ALA A 1 147 ? 3.783 3.685 -3.257 1.00 94.75 147 ALA A O 1
ATOM 1150 N N . ALA A 1 148 ? 2.380 4.795 -1.902 1.00 92.69 148 ALA A N 1
ATOM 1151 C CA . ALA A 1 148 ? 2.501 6.076 -2.593 1.00 92.69 148 ALA A CA 1
ATOM 1152 C C . ALA A 1 148 ? 3.958 6.560 -2.638 1.00 92.69 148 ALA A C 1
ATOM 1154 O O . ALA A 1 148 ? 4.460 6.941 -3.694 1.00 92.69 148 ALA A O 1
ATOM 1155 N N . ASN A 1 149 ? 4.671 6.473 -1.513 1.00 93.56 149 ASN A N 1
ATOM 1156 C CA . ASN A 1 149 ? 6.082 6.840 -1.427 1.00 93.56 149 ASN A CA 1
ATOM 1157 C C . ASN A 1 149 ? 6.987 5.954 -2.295 1.00 93.56 149 ASN A C 1
ATOM 1159 O O . ASN A 1 149 ? 7.947 6.460 -2.875 1.00 93.56 149 ASN A O 1
ATOM 1163 N N . ALA A 1 150 ? 6.702 4.653 -2.386 1.00 93.75 150 ALA A N 1
ATOM 1164 C CA . ALA A 1 150 ? 7.440 3.740 -3.254 1.00 93.75 150 ALA A CA 1
ATOM 1165 C C . ALA A 1 150 ? 7.199 4.056 -4.738 1.00 93.75 150 ALA A C 1
ATOM 1167 O O . ALA A 1 150 ? 8.155 4.139 -5.504 1.00 93.75 150 ALA A O 1
ATOM 1168 N N . ILE A 1 151 ? 5.947 4.314 -5.131 1.00 93.00 151 ILE A N 1
ATOM 1169 C CA . ILE A 1 151 ? 5.585 4.668 -6.511 1.00 93.00 151 ILE A CA 1
ATOM 1170 C C . ILE A 1 151 ? 6.214 6.001 -6.921 1.00 93.00 151 ILE A C 1
ATOM 1172 O O . ILE A 1 151 ? 6.777 6.116 -8.008 1.00 93.00 151 ILE A O 1
ATOM 1176 N N . GLU A 1 152 ? 6.163 7.013 -6.055 1.00 90.38 152 GLU A N 1
ATOM 1177 C CA . GLU A 1 152 ? 6.768 8.313 -6.351 1.00 90.38 152 GLU A CA 1
ATOM 1178 C C . GLU A 1 152 ? 8.296 8.244 -6.484 1.00 90.38 152 GLU A C 1
ATOM 1180 O O . GLU A 1 152 ? 8.876 9.046 -7.216 1.00 90.38 152 GLU A O 1
ATOM 1185 N N . ALA A 1 153 ? 8.944 7.270 -5.838 1.00 91.12 153 ALA A N 1
ATOM 1186 C CA . ALA A 1 153 ? 10.386 7.062 -5.935 1.00 91.12 153 ALA A CA 1
ATOM 1187 C C . ALA A 1 153 ? 10.840 6.437 -7.268 1.00 91.12 153 ALA A C 1
ATOM 1189 O O . ALA A 1 153 ? 12.027 6.521 -7.578 1.00 91.12 153 ALA A O 1
ATOM 1190 N N . ILE A 1 154 ? 9.930 5.856 -8.062 1.00 91.75 154 ILE A N 1
ATOM 1191 C CA . ILE A 1 154 ? 10.254 5.238 -9.364 1.00 91.75 154 ILE A CA 1
ATOM 1192 C C . ILE A 1 154 ? 10.788 6.283 -10.350 1.00 91.75 154 ILE A C 1
ATOM 1194 O O . ILE A 1 154 ? 11.714 6.009 -11.100 1.00 91.75 154 ILE A O 1
ATOM 1198 N N . SER A 1 155 ? 10.255 7.508 -10.312 1.00 77.50 155 SER A N 1
ATOM 1199 C CA . SER A 1 155 ? 10.706 8.614 -11.163 1.00 77.50 155 SER A CA 1
ATOM 1200 C C . SER A 1 155 ? 11.429 9.683 -10.328 1.00 77.50 155 SER A C 1
ATOM 1202 O O . SER A 1 155 ? 10.857 10.750 -10.062 1.00 77.50 155 SER A O 1
ATOM 1204 N N . PRO A 1 156 ? 12.707 9.468 -9.955 1.00 65.62 156 PRO A N 1
ATOM 1205 C CA . PRO A 1 156 ? 13.449 10.358 -9.059 1.00 65.62 156 PRO A CA 1
ATOM 1206 C C . PRO A 1 156 ? 13.738 11.738 -9.666 1.00 65.62 156 PRO A C 1
ATOM 1208 O O . PRO A 1 156 ? 14.111 12.660 -8.944 1.00 65.62 156 PRO A O 1
ATOM 1211 N N . ALA A 1 157 ? 13.532 11.914 -10.978 1.00 62.34 157 ALA A N 1
ATOM 1212 C CA . ALA A 1 157 ? 13.681 13.194 -11.673 1.00 62.34 157 ALA A CA 1
ATOM 1213 C C . ALA A 1 157 ? 12.773 14.307 -11.112 1.00 62.34 157 ALA A C 1
ATOM 1215 O O . ALA A 1 157 ? 13.021 15.489 -11.352 1.00 62.34 157 ALA A O 1
ATOM 1216 N N . VAL A 1 158 ? 11.738 13.950 -10.344 1.00 66.25 158 VAL A N 1
ATOM 1217 C CA . VAL A 1 158 ? 10.908 14.905 -9.614 1.00 66.25 158 VAL A CA 1
ATOM 1218 C C . VAL A 1 158 ? 11.152 14.700 -8.122 1.00 66.25 158 VAL A C 1
ATOM 1220 O O . VAL A 1 158 ? 10.631 13.756 -7.537 1.00 66.25 158 VAL A O 1
ATOM 1223 N N . CYS A 1 159 ? 11.924 15.590 -7.488 1.00 65.31 159 CYS A N 1
ATOM 1224 C CA . CYS A 1 159 ? 12.043 15.621 -6.029 1.00 65.31 159 CYS A CA 1
ATOM 1225 C C . CYS A 1 159 ? 10.664 15.893 -5.421 1.00 65.31 159 CYS A C 1
ATOM 1227 O O . CYS A 1 159 ? 10.192 17.031 -5.374 1.00 65.31 159 CYS A O 1
ATOM 1229 N N . ARG A 1 160 ? 10.005 14.826 -4.980 1.00 77.50 160 ARG A N 1
ATOM 1230 C CA . ARG A 1 160 ? 8.693 14.861 -4.354 1.00 77.50 160 ARG A CA 1
ATOM 1231 C C . ARG A 1 160 ? 8.857 14.594 -2.851 1.00 77.50 160 ARG A C 1
ATOM 1233 O O . ARG A 1 160 ? 9.427 13.565 -2.493 1.00 77.50 160 ARG A O 1
ATOM 1240 N N . PRO A 1 161 ? 8.430 15.513 -1.962 1.00 83.81 161 PRO A N 1
ATOM 1241 C CA . PRO A 1 161 ? 8.473 15.251 -0.525 1.00 83.81 161 PRO A CA 1
ATOM 1242 C C . PRO A 1 161 ? 7.650 14.006 -0.171 1.00 83.81 161 PRO A C 1
ATOM 1244 O O . PRO A 1 161 ? 6.645 13.733 -0.810 1.00 83.81 161 PRO A O 1
ATOM 1247 N N . ARG A 1 162 ? 8.047 13.225 0.829 1.00 88.62 162 ARG A N 1
ATOM 1248 C CA . ARG A 1 162 ? 7.310 11.999 1.166 1.00 88.62 162 ARG A CA 1
ATOM 1249 C C . ARG A 1 162 ? 5.932 12.299 1.755 1.00 88.62 162 ARG A C 1
ATOM 1251 O O . ARG A 1 162 ? 5.767 13.299 2.445 1.00 88.62 162 ARG A O 1
ATOM 1258 N N . TRP A 1 163 ? 4.984 11.401 1.507 1.00 90.50 163 TRP A N 1
ATOM 1259 C CA . TRP A 1 163 ? 3.733 11.321 2.251 1.00 90.50 163 TRP A CA 1
ATOM 1260 C C . TRP A 1 163 ? 4.016 10.928 3.698 1.00 90.50 163 TRP A C 1
ATOM 1262 O O . TRP A 1 163 ? 4.721 9.942 3.941 1.00 90.50 163 TRP A O 1
ATOM 1272 N N . THR A 1 164 ? 3.454 11.680 4.637 1.00 92.19 164 THR A N 1
ATOM 1273 C CA . THR A 1 164 ? 3.540 11.432 6.082 1.00 92.19 164 THR A CA 1
ATOM 1274 C C . THR A 1 164 ? 2.148 11.259 6.678 1.00 92.19 164 THR A C 1
ATOM 1276 O O . THR A 1 164 ? 1.149 11.600 6.039 1.00 92.19 164 THR A O 1
ATOM 1279 N N . ALA A 1 165 ? 2.077 10.699 7.889 1.00 89.12 165 ALA A N 1
ATOM 1280 C CA . ALA A 1 165 ? 0.837 10.719 8.659 1.00 89.12 165 ALA A CA 1
ATOM 1281 C C . ALA A 1 165 ? 0.382 12.170 8.872 1.00 89.12 165 ALA A C 1
ATOM 1283 O O . ALA A 1 165 ? 1.206 13.092 8.877 1.00 89.12 165 ALA A O 1
ATOM 1284 N N . ASP A 1 166 ? -0.928 12.357 8.979 1.00 84.94 166 ASP A N 1
ATOM 1285 C CA . ASP A 1 166 ? -1.507 13.653 9.314 1.00 84.94 166 ASP A CA 1
ATOM 1286 C C . ASP A 1 166 ? -1.372 13.899 10.814 1.00 84.94 166 ASP A C 1
ATOM 1288 O O . ASP A 1 166 ? -1.883 13.125 11.617 1.00 84.94 166 ASP A O 1
ATOM 1292 N N . ASP A 1 167 ? -0.665 14.966 11.176 1.00 83.88 167 ASP A N 1
ATOM 1293 C CA . ASP A 1 167 ? -0.443 15.388 12.561 1.00 83.88 167 ASP A CA 1
ATOM 1294 C C . ASP A 1 167 ? -1.529 16.361 13.062 1.00 83.88 167 ASP A C 1
ATOM 1296 O O . ASP A 1 167 ? -1.406 16.948 14.138 1.00 83.88 167 ASP A O 1
ATOM 1300 N N . GLY A 1 168 ? -2.592 16.557 12.274 1.00 78.44 168 GLY A N 1
ATOM 1301 C CA . GLY A 1 168 ? -3.692 17.477 12.553 1.00 78.44 168 GLY A CA 1
ATOM 1302 C C . GLY A 1 168 ? -3.475 18.881 11.988 1.00 78.44 168 GLY A C 1
ATOM 1303 O O . GLY A 1 168 ? -4.396 19.698 12.014 1.00 78.44 168 GLY A O 1
ATOM 1304 N N . SER A 1 169 ? -2.294 19.185 11.438 1.00 83.69 169 SER A N 1
ATOM 1305 C CA . SER A 1 169 ? -2.075 20.431 10.694 1.00 83.69 169 SER A CA 1
ATOM 1306 C C . SER A 1 169 ? -2.674 20.396 9.285 1.00 83.69 169 SER A C 1
ATOM 1308 O O . SER A 1 169 ? -2.808 21.453 8.660 1.00 83.69 169 SER A O 1
ATOM 1310 N N . HIS A 1 170 ? -3.036 19.206 8.784 1.00 82.44 170 HIS A N 1
ATOM 1311 C CA . HIS A 1 170 ? -3.547 18.987 7.428 1.00 82.44 170 HIS A CA 1
ATOM 1312 C C . HIS A 1 170 ? -2.630 19.593 6.353 1.00 82.44 170 HIS A C 1
ATOM 1314 O O . HIS A 1 170 ? -3.075 20.174 5.356 1.00 82.44 170 HIS A O 1
ATOM 1320 N N . GLY A 1 171 ? -1.320 19.498 6.588 1.00 82.81 171 GLY A N 1
ATOM 1321 C CA . GLY A 1 171 ? -0.296 20.009 5.696 1.00 82.81 171 GLY A CA 1
ATOM 1322 C C . GLY A 1 171 ? -0.310 19.339 4.321 1.00 82.81 171 GLY A C 1
ATOM 1323 O O . GLY A 1 171 ? -0.875 18.269 4.092 1.00 82.81 171 GLY A O 1
ATOM 1324 N N . SER A 1 172 ? 0.372 19.968 3.363 1.00 84.19 172 SER A N 1
ATOM 1325 C CA . SER A 1 172 ? 0.590 19.343 2.057 1.00 84.19 172 SER A CA 1
ATOM 1326 C C . SER A 1 172 ? 1.354 18.028 2.227 1.00 84.19 172 SER A C 1
ATOM 1328 O O . SER A 1 172 ? 2.383 17.999 2.899 1.00 84.19 172 SER A O 1
ATOM 1330 N N . ARG A 1 173 ? 0.872 16.965 1.572 1.00 85.38 173 ARG A N 1
ATOM 1331 C CA . ARG A 1 173 ? 1.415 15.595 1.645 1.00 85.38 173 ARG A CA 1
ATOM 1332 C C . ARG A 1 173 ? 1.264 14.897 2.998 1.00 85.38 173 ARG A C 1
ATOM 1334 O O . ARG A 1 173 ? 1.976 13.936 3.280 1.00 85.38 173 ARG A O 1
ATOM 1341 N N . MET A 1 174 ? 0.300 15.333 3.795 1.00 89.12 174 MET A N 1
ATOM 1342 C CA . MET A 1 174 ? -0.190 14.580 4.940 1.00 89.12 174 MET A CA 1
ATOM 1343 C C . MET A 1 174 ? -1.434 13.795 4.543 1.00 89.12 174 MET A C 1
ATOM 1345 O O . MET A 1 174 ? -2.311 14.310 3.847 1.00 89.12 174 MET A O 1
ATOM 1349 N N . TYR A 1 175 ? -1.482 12.525 4.930 1.00 85.44 175 TYR A N 1
ATOM 1350 C CA . TYR A 1 175 ? -2.620 11.662 4.652 1.00 85.44 175 TYR A CA 1
ATOM 1351 C C . TYR A 1 175 ? -2.763 10.594 5.727 1.00 85.44 175 TYR A C 1
ATOM 1353 O O . TYR A 1 175 ? -1.808 9.874 6.018 1.00 85.44 175 TYR A O 1
ATOM 1361 N N . GLY A 1 176 ? -3.979 10.458 6.252 1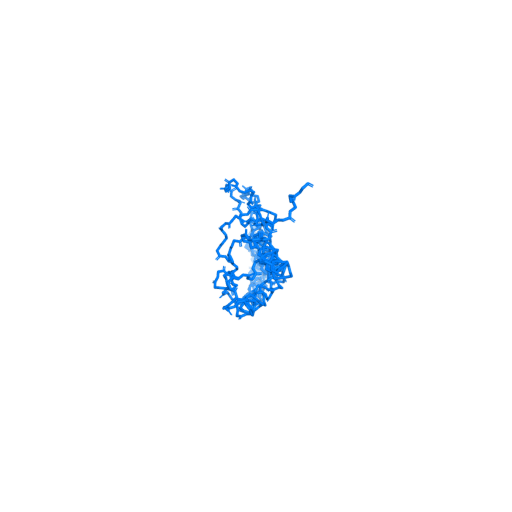.00 84.44 176 GLY A N 1
ATOM 1362 C CA . GLY A 1 176 ? -4.311 9.479 7.274 1.00 84.44 176 GLY A CA 1
ATOM 1363 C C . GLY A 1 176 ? -3.745 9.880 8.639 1.00 84.44 176 GLY A C 1
ATOM 1364 O O . GLY A 1 176 ? -2.529 9.787 8.823 1.00 84.44 176 GLY A O 1
ATOM 1365 N N . PRO A 1 177 ? -4.583 10.323 9.591 1.00 82.56 177 PRO A N 1
ATOM 1366 C CA . PRO A 1 177 ? -4.133 10.539 10.962 1.00 82.56 177 PRO A CA 1
ATOM 1367 C C . PRO A 1 177 ? -3.651 9.220 11.576 1.00 82.56 177 PRO A C 1
ATOM 1369 O O . PRO A 1 177 ? -4.137 8.148 11.194 1.00 82.56 177 PRO A O 1
ATOM 1372 N N . ASP A 1 178 ? -2.692 9.310 12.494 1.00 83.50 178 ASP A N 1
ATOM 1373 C CA . ASP A 1 178 ? -2.240 8.155 13.267 1.00 83.50 178 ASP A CA 1
ATOM 1374 C C . ASP A 1 178 ? -3.257 7.758 14.350 1.00 83.50 178 ASP A C 1
ATOM 1376 O O . ASP A 1 178 ? -4.226 8.474 14.632 1.00 83.50 178 ASP A O 1
ATOM 1380 N N . ALA A 1 179 ? -3.065 6.578 14.942 1.00 81.81 179 ALA A N 1
ATOM 1381 C CA . ALA A 1 179 ? -3.988 6.058 15.947 1.00 81.81 179 ALA A CA 1
ATOM 1382 C C . ALA A 1 179 ? -4.094 6.959 17.195 1.00 81.81 179 ALA A C 1
ATOM 1384 O O . ALA A 1 179 ? -5.166 7.038 17.796 1.00 81.81 179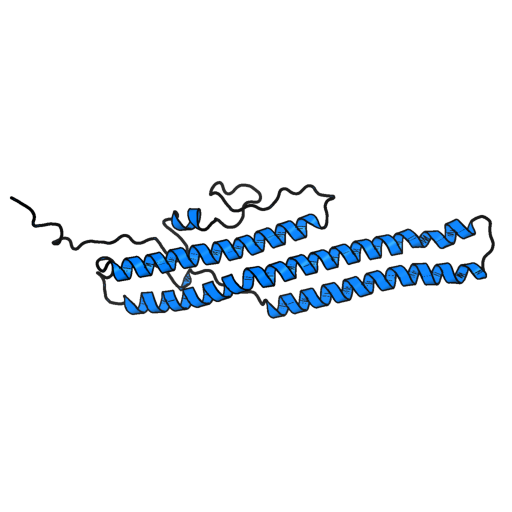 ALA A O 1
ATOM 1385 N N . GLU A 1 180 ? -3.015 7.651 17.573 1.00 80.50 180 GLU A N 1
ATOM 1386 C CA . GLU A 1 180 ? -2.982 8.535 18.744 1.00 80.50 180 GLU A CA 1
ATOM 1387 C C . GLU A 1 180 ? -3.828 9.792 18.510 1.00 80.50 180 GLU A C 1
ATOM 1389 O O . GLU A 1 180 ? -4.677 10.138 19.336 1.00 80.50 180 GLU A O 1
ATOM 1394 N N . LEU A 1 181 ? -3.671 10.429 17.347 1.00 83.00 181 LEU A N 1
ATOM 1395 C CA . LEU A 1 181 ? -4.492 11.562 16.947 1.00 83.00 181 LEU A CA 1
ATOM 1396 C C . LEU A 1 181 ? -5.962 11.151 16.808 1.00 83.00 181 LEU A C 1
ATOM 1398 O O . LEU A 1 181 ? -6.841 11.880 17.268 1.00 83.00 181 LEU A O 1
ATOM 1402 N N . LEU A 1 182 ? -6.240 9.974 16.236 1.00 81.56 182 LEU A N 1
ATOM 1403 C CA . LEU A 1 182 ? -7.599 9.437 16.118 1.00 81.56 182 LEU A CA 1
ATOM 1404 C C . LEU A 1 182 ? -8.266 9.210 17.479 1.00 81.56 182 LEU A C 1
ATOM 1406 O O . LEU A 1 182 ? -9.420 9.598 17.649 1.00 81.56 182 LEU A O 1
ATOM 1410 N N . ALA A 1 183 ? -7.553 8.643 18.454 1.00 80.00 183 ALA A N 1
ATOM 1411 C CA . ALA A 1 183 ? -8.075 8.429 19.805 1.00 80.00 183 ALA A CA 1
ATOM 1412 C C . ALA A 1 183 ? -8.416 9.749 20.526 1.00 80.00 183 ALA A C 1
ATOM 1414 O O . ALA A 1 183 ? -9.316 9.794 21.366 1.00 80.00 183 ALA A O 1
ATOM 1415 N N . GLY A 1 184 ? -7.725 10.841 20.181 1.00 76.00 184 GLY A N 1
ATOM 1416 C CA . GLY A 1 184 ? -7.978 12.177 20.722 1.00 76.00 184 GLY A CA 1
ATOM 1417 C C . GLY A 1 184 ? -9.164 12.924 20.094 1.00 76.00 184 GLY A C 1
ATOM 1418 O O . GLY A 1 184 ? -9.587 13.952 20.634 1.00 76.00 184 GLY A O 1
ATOM 1419 N N . ILE A 1 185 ? -9.713 12.450 18.969 1.00 78.75 185 ILE A N 1
ATOM 1420 C CA . ILE A 1 185 ? -10.805 13.131 18.259 1.00 78.75 185 ILE A CA 1
ATOM 1421 C C . ILE A 1 185 ? -12.155 12.738 18.862 1.00 78.75 185 ILE A C 1
ATOM 1423 O O . ILE A 1 185 ? -12.532 11.571 18.922 1.00 78.75 185 ILE A O 1
ATOM 1427 N N . LYS A 1 186 ? -12.923 13.752 19.275 1.00 74.31 186 LYS A N 1
ATOM 1428 C CA . LYS A 1 186 ? -14.239 13.557 19.900 1.00 74.31 186 LYS A CA 1
ATOM 1429 C C . LYS A 1 186 ? -15.325 13.112 18.927 1.00 74.31 186 LYS A C 1
ATOM 1431 O O . LYS A 1 186 ? -16.202 12.365 19.334 1.00 74.31 186 LYS A O 1
ATOM 1436 N N . ASP A 1 187 ? -15.271 13.558 17.677 1.00 77.31 187 ASP A N 1
ATOM 1437 C CA . ASP A 1 187 ? -16.322 13.321 16.685 1.00 77.31 187 ASP A CA 1
ATOM 1438 C C . ASP A 1 187 ? -15.745 12.588 15.473 1.00 77.31 187 ASP A C 1
ATOM 1440 O O . ASP A 1 187 ? -15.414 13.198 14.453 1.00 77.31 187 ASP A O 1
ATOM 1444 N N . LEU A 1 188 ? -15.591 11.266 15.589 1.00 81.88 188 LEU A N 1
ATOM 1445 C CA . LEU A 1 188 ? -15.180 10.426 14.467 1.00 81.88 188 LEU A CA 1
ATOM 1446 C C . LEU A 1 188 ? -16.413 9.916 13.706 1.00 81.88 188 LEU A C 1
ATOM 1448 O O . LEU A 1 188 ? -17.474 9.704 14.298 1.00 81.88 188 LEU A O 1
ATOM 1452 N N . PRO A 1 189 ? -16.292 9.640 12.394 1.00 77.31 189 PRO A N 1
ATOM 1453 C CA . PRO A 1 189 ? -17.386 9.065 11.610 1.00 77.31 189 PRO A CA 1
ATOM 1454 C C . PRO A 1 189 ? -17.950 7.765 12.204 1.00 77.31 189 PRO A C 1
ATOM 1456 O O . PRO A 1 189 ? -19.151 7.517 12.107 1.00 77.31 189 PRO A O 1
ATOM 1459 N N . TRP A 1 190 ? -17.100 6.954 12.845 1.00 80.56 190 TRP A N 1
ATOM 1460 C CA . TRP A 1 190 ? -17.478 5.710 13.521 1.00 80.56 190 TRP A CA 1
ATOM 1461 C C . TRP A 1 190 ? -17.844 5.881 14.996 1.00 80.56 190 TRP A C 1
ATOM 1463 O O . TRP A 1 190 ? -18.090 4.882 15.662 1.00 80.56 190 TRP A O 1
ATOM 1473 N N . GLY A 1 191 ? -17.927 7.106 15.513 1.00 77.62 191 GLY A N 1
ATOM 1474 C CA . GLY A 1 191 ? -18.444 7.386 16.849 1.00 77.62 191 GLY A CA 1
ATOM 1475 C C . GLY A 1 191 ? -17.602 8.368 17.651 1.00 77.62 191 GLY A C 1
ATOM 1476 O O . GLY A 1 191 ? -16.584 8.882 17.202 1.00 77.62 191 GLY A O 1
ATOM 1477 N N . SER A 1 192 ? -18.043 8.594 18.880 1.00 77.00 192 SER A N 1
ATOM 1478 C CA . SER A 1 192 ? -17.361 9.435 19.863 1.00 77.00 192 SER A CA 1
ATOM 1479 C C . SER A 1 192 ? -16.900 8.576 21.037 1.00 77.00 192 SER A C 1
ATOM 1481 O O . SER A 1 192 ? -17.643 7.651 21.397 1.00 77.00 192 SER A O 1
ATOM 1483 N N . PRO A 1 193 ? -15.729 8.861 21.641 1.00 69.31 193 PRO A N 1
ATOM 1484 C CA . PRO A 1 193 ? -15.355 8.282 22.927 1.00 69.31 193 PRO A CA 1
ATOM 1485 C C . PRO A 1 193 ? -16.456 8.551 23.959 1.00 69.31 193 PRO A C 1
ATOM 1487 O O . PRO A 1 193 ? -16.926 9.686 24.067 1.00 69.31 193 PRO A O 1
ATOM 1490 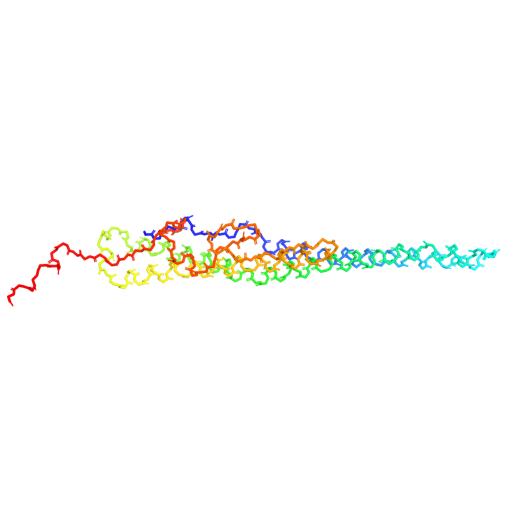N N . GLU A 1 194 ? -16.872 7.524 24.698 1.00 58.28 194 GLU A N 1
ATOM 1491 C CA . GLU A 1 194 ? -17.866 7.653 25.765 1.00 58.28 194 GLU A CA 1
ATOM 1492 C C . GLU A 1 194 ? -17.184 7.484 27.120 1.00 58.28 194 GLU A C 1
ATOM 1494 O O . GLU A 1 194 ? -16.424 6.546 27.351 1.00 58.28 194 GLU A O 1
ATOM 1499 N N . GLY A 1 195 ? -17.437 8.430 28.019 1.00 44.59 195 GLY A N 1
ATOM 1500 C CA . GLY A 1 195 ? -16.986 8.341 29.401 1.00 44.59 195 GLY A CA 1
ATOM 1501 C C . GLY A 1 195 ? -18.041 7.658 30.258 1.00 44.59 195 GLY A C 1
ATOM 1502 O O . GLY A 1 195 ? -19.236 7.798 30.002 1.00 44.59 195 GLY A O 1
ATOM 1503 N N . ARG A 1 196 ? -17.608 6.974 31.321 1.00 37.34 196 ARG A N 1
ATOM 1504 C CA . ARG A 1 196 ? -18.537 6.420 32.307 1.00 37.34 196 ARG A CA 1
ATOM 1505 C C . ARG A 1 196 ? -19.448 7.522 32.852 1.00 37.34 196 ARG A C 1
ATOM 1507 O O . ARG A 1 196 ? -18.957 8.528 33.374 1.00 37.34 196 ARG A O 1
ATOM 1514 N N . THR A 1 197 ? -20.755 7.313 32.767 1.00 48.97 197 THR A N 1
ATOM 1515 C CA . THR A 1 197 ? -21.740 8.152 33.450 1.00 48.97 197 THR A CA 1
ATOM 1516 C C . THR A 1 197 ? -22.125 7.513 34.774 1.00 48.97 197 THR A C 1
ATOM 1518 O O . THR A 1 197 ? -21.896 6.330 35.016 1.00 48.97 197 THR A O 1
ATOM 1521 N N . TYR A 1 198 ? -22.662 8.324 35.671 1.00 39.91 198 TYR A N 1
ATOM 1522 C CA . TYR A 1 198 ? -23.061 7.892 36.999 1.00 39.91 198 TYR A CA 1
ATOM 1523 C C . TYR A 1 198 ? -24.519 8.282 37.211 1.00 39.91 198 TYR A C 1
ATOM 1525 O O . TYR A 1 198 ? -24.883 9.419 36.882 1.00 39.91 198 TYR A O 1
ATOM 1533 N N . GLU A 1 199 ? -25.320 7.401 37.820 1.00 41.16 199 GLU A N 1
ATOM 1534 C CA . GLU A 1 199 ? -26.702 7.731 38.161 1.00 41.16 199 GLU A CA 1
ATOM 1535 C C . GLU A 1 199 ? -26.725 9.010 39.000 1.00 41.16 199 GLU A C 1
ATOM 1537 O O . GLU A 1 199 ? -25.916 9.192 39.917 1.00 41.16 199 GLU A O 1
ATOM 1542 N N . ARG A 1 200 ? -27.717 9.875 38.771 1.00 38.62 200 ARG A N 1
ATOM 1543 C CA . ARG A 1 200 ? -27.889 11.137 39.514 1.00 38.62 200 ARG A CA 1
ATOM 1544 C C . ARG A 1 200 ? -27.940 10.946 41.040 1.00 38.62 200 ARG A C 1
ATOM 1546 O O . ARG A 1 200 ? -27.646 11.884 41.778 1.00 38.62 200 ARG A O 1
ATOM 1553 N N . TRP A 1 201 ? -28.303 9.749 41.504 1.00 42.09 201 TRP A N 1
ATOM 1554 C CA . TRP A 1 201 ? -28.408 9.375 42.917 1.00 42.09 201 TRP A CA 1
ATOM 1555 C C . TRP A 1 201 ? -27.147 8.703 43.480 1.00 42.09 201 TRP A C 1
ATOM 1557 O O . TRP A 1 201 ? -26.967 8.696 44.693 1.00 42.09 201 TRP A O 1
ATOM 1567 N N . SER A 1 202 ? -26.235 8.218 42.632 1.00 45.19 202 SER A N 1
ATOM 1568 C CA . SER A 1 202 ? -24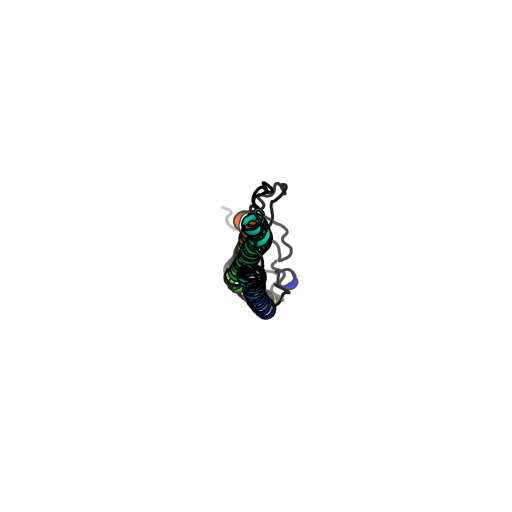.965 7.598 43.054 1.00 45.19 202 SER A CA 1
ATOM 1569 C C . SER A 1 202 ? -23.950 8.601 43.632 1.00 45.19 202 SER A C 1
ATOM 1571 O O . SER A 1 202 ? -23.015 8.214 44.330 1.00 45.19 202 SER A O 1
ATOM 1573 N N . LEU A 1 203 ? -24.165 9.905 43.404 1.00 44.91 203 LEU A N 1
ATOM 1574 C CA . LEU A 1 203 ? -23.362 11.004 43.959 1.00 44.91 203 LEU A CA 1
ATOM 1575 C C . LEU A 1 203 ? -23.913 11.567 45.283 1.00 44.91 203 LEU A C 1
ATOM 1577 O O . LEU A 1 203 ? -23.311 12.467 45.867 1.00 44.91 203 LEU A O 1
ATOM 1581 N N . GLY A 1 204 ? -25.043 11.054 45.775 1.00 46.94 204 GLY A N 1
ATOM 1582 C CA . GLY A 1 204 ? -25.607 11.426 47.068 1.00 46.94 204 GLY A CA 1
ATOM 1583 C C . GLY A 1 204 ? -25.482 10.272 48.048 1.00 46.94 204 GLY A C 1
ATOM 1584 O O . GLY A 1 204 ? -26.321 9.390 47.997 1.00 46.94 204 GLY A O 1
ATOM 1585 N N . TRP A 1 205 ? -24.438 10.286 48.886 1.00 41.88 205 TRP A N 1
ATOM 1586 C CA . TRP A 1 205 ? -24.342 9.750 50.265 1.00 41.88 205 TRP A CA 1
ATOM 1587 C C . TRP A 1 205 ? -22.885 9.401 50.633 1.00 41.88 205 TRP A C 1
ATOM 1589 O O . TRP A 1 205 ? -22.524 8.250 50.842 1.00 41.88 205 TRP A O 1
ATOM 1599 N N . TRP A 1 206 ? -22.068 10.448 50.774 1.00 37.94 206 TRP A N 1
ATOM 1600 C CA . TRP A 1 206 ? -21.137 10.589 51.901 1.00 37.94 206 TRP A CA 1
ATOM 1601 C C . TRP A 1 206 ? -21.266 12.027 52.408 1.00 37.94 206 TRP A C 1
ATOM 1603 O O . TRP A 1 206 ? -20.521 12.919 52.010 1.00 37.94 206 TRP A O 1
ATOM 1613 N N . GLY A 1 207 ? -22.298 12.255 53.215 1.00 40.66 207 GLY A N 1
ATOM 1614 C CA . GLY A 1 207 ? -22.395 13.406 54.099 1.00 40.66 207 GLY A CA 1
ATOM 1615 C C . GLY A 1 207 ? -22.456 12.880 55.525 1.00 40.66 207 GLY A C 1
ATOM 1616 O O . GLY A 1 207 ? -23.468 12.291 55.891 1.00 40.66 207 GLY A O 1
ATOM 1617 N N . ASP A 1 208 ? -21.335 12.991 56.233 1.00 33.50 208 ASP A N 1
ATOM 1618 C CA . ASP A 1 208 ? -21.212 13.475 57.618 1.00 33.50 208 ASP A CA 1
ATOM 1619 C C . ASP A 1 208 ? -19.722 13.642 57.965 1.00 33.50 208 ASP A C 1
ATOM 1621 O O . ASP A 1 208 ? -18.953 12.659 57.841 1.00 33.50 208 ASP A O 1
#

Sequence (208 aa):
MINPGGIPQYTGDFTQLERATSRLRTHAVGIRVSGKDVHSRFQATAIYYRAPEADRLFSSTQPVMDTADEFAADISALADALDTFIHDAKPHADRLKQLKLDAIHFVDGVEGDDDWTEDQKKVDEHQALMDAVATAQDGFHEAERKAANAIEAISPAVCRPRWTADDGSHGSRMYGPDAELLAGIKDLPWGSPEGRTYERWSLGWWGD

Foldseek 3Di:
DFALVLQDADPDDLVVLLVVLVVLLVVLVVLLVVLVCVLVVLLVCLVVDDDPCSVVVSCVSVVSNVVSNLVSVLSNLLSVLSVQLSVQQVVLNVQSVVLSVVVVVLCVVCVPVPQLLQPPVSLVSVLVSQLSSLQSQQSNFVSVQSSVQSNVVSCVVDPDDGQDDDPPPPDPNHDHHHSVVSSVDQDHSRHGRRHRDDPPCNPPDDDD

pLDDT: mean 87.45, std 14.39, range [33.5, 98.44]

Secondary structure (DSSP, 8-state):
-B-GGGS----S-HHHHHHHHHHHHHHHHHHHHHHHHHHHHHHGGGGG--STTHHHHHHTTHHHHHHHHHHHHHHHHHHHHHHHHHHHHHHHHHHHHHHHHHHHHHHHHHTT-TTGGGSHHHHHHHHHHHHHHHHHHHHHHHHHHHHHHHHHHT-TTS--PPPEEE-SS--TTEEEE-HHHHHH-SSBTTB---PPP--TTTT-----

Radius of gyration: 28.57 Å; chains: 1; bounding box: 66×31×103 Å